Protein AF-A0A7C5YJV8-F1 (afdb_monomer_lite)

pLDDT: mean 76.63, std 20.53, range [30.72, 97.62]

Foldseek 3Di:
DDDDDDDDDDDPPPPPPPPDPQQKDKDAAAQQDFQLNVVVVQVVSAQEAEDEDPVVNVVRNVQHADPLRHRPMQIDSHPVLSCCQQQPPDDPDDDDPVVSCVVCVPDDRNNSAQFADQPNDTFPFAPHRQKDKDFDADVVDTPRGYIYMDGQADNLRHNDDFDFDQPPPADQADWPVNSQVVCCVRPVDHAAEAAACCVVPDPPPDVPVPPDDDPPDDDDGQTNNLLCVVQPCSNRDTDGPSNVLRSVQVSVCVVCVVVQWRWHWYWDDDPRIHIYIYTDHDPD

Secondary structure (DSSP, 8-state):
------------------------EEEE--TT-BHHHHHHHHHHHSSPEEE--HHHHHHHHH-BPPGGGTT-EEEESSHHHHHHHHS--TTSS----HHHHTT-TT------BPPEEETTEEE--B-SBSEEEEEE--TT--TT-EEEEEE-S-TTS-SS----B---S--TT-BHHHHHHHHHHHHS--EEEE-GGGGSS-S--STT-TTPPPPS------BHHHHHHHHGGGGGS-B-HHHHHHHHHHHHHHHTGGGTEEEEEEE--SSSPPEEEEEEE---

Structure (mmCIF, N/CA/C/O backbone):
data_AF-A0A7C5YJV8-F1
#
_entry.id   AF-A0A7C5YJV8-F1
#
loop_
_atom_site.group_PDB
_atom_site.id
_atom_site.type_symbol
_atom_site.label_atom_id
_atom_site.label_alt_id
_atom_site.label_comp_id
_atom_site.label_asym_id
_atom_site.label_entity_id
_atom_site.label_seq_id
_atom_site.pdbx_PDB_ins_code
_atom_site.Cartn_x
_atom_site.Cartn_y
_atom_site.Cartn_z
_atom_site.occupancy
_atom_site.B_iso_or_equiv
_atom_site.auth_seq_id
_atom_site.auth_comp_id
_atom_site.auth_asym_id
_atom_site.auth_atom_id
_atom_site.pdbx_PDB_model_num
ATOM 1 N N . MET A 1 1 ? 1.683 11.363 83.696 1.00 35.53 1 MET A N 1
ATOM 2 C CA . MET A 1 1 ? 1.734 12.471 82.718 1.00 35.53 1 MET A CA 1
ATOM 3 C C . MET A 1 1 ? 1.170 11.968 81.404 1.00 35.53 1 MET A C 1
ATOM 5 O O . MET A 1 1 ? 1.569 10.908 80.948 1.00 35.53 1 MET A O 1
ATOM 9 N N . ARG A 1 2 ? 0.169 12.680 80.880 1.00 40.25 2 ARG A N 1
ATOM 10 C CA . ARG A 1 2 ? -0.460 12.446 79.575 1.00 40.25 2 ARG A CA 1
ATOM 11 C C . ARG A 1 2 ? 0.594 12.549 78.470 1.00 40.25 2 ARG A C 1
ATOM 13 O O . ARG A 1 2 ? 1.373 13.489 78.552 1.00 40.25 2 ARG A O 1
ATOM 20 N N . TRP A 1 3 ? 0.518 11.710 77.429 1.00 32.59 3 TRP A N 1
ATOM 21 C CA . TRP A 1 3 ? 0.573 12.175 76.036 1.00 32.59 3 TRP A CA 1
ATOM 22 C C . TRP A 1 3 ? 0.281 11.074 74.977 1.00 32.59 3 TRP A C 1
ATOM 24 O O . TRP A 1 3 ? 0.995 10.084 74.936 1.00 32.59 3 TRP A O 1
ATOM 34 N N . TRP A 1 4 ? -0.724 11.361 74.115 1.00 37.50 4 TRP A N 1
ATOM 35 C CA . TRP A 1 4 ? -0.844 11.099 72.654 1.00 37.50 4 TRP A CA 1
ATOM 36 C C . TRP A 1 4 ? -1.058 9.621 72.221 1.00 37.50 4 TRP A C 1
ATOM 38 O O . TRP A 1 4 ? -0.522 8.721 72.839 1.00 37.50 4 TRP A O 1
ATOM 48 N N . LEU A 1 5 ? -1.853 9.238 71.209 1.00 39.59 5 LEU A N 1
ATOM 49 C CA . LEU A 1 5 ? -2.338 9.891 69.984 1.00 39.59 5 LEU A CA 1
ATOM 50 C C . LEU A 1 5 ? -3.545 9.112 69.400 1.00 39.59 5 LEU A C 1
ATOM 52 O O . LEU A 1 5 ? -3.734 7.932 69.680 1.00 39.59 5 LEU A O 1
ATOM 56 N N . LEU A 1 6 ? -4.326 9.805 68.566 1.00 46.09 6 LEU A N 1
ATOM 57 C CA . LEU A 1 6 ? -5.452 9.334 67.752 1.00 46.09 6 LEU A CA 1
ATOM 58 C C . LEU A 1 6 ? -5.147 8.106 66.869 1.00 46.09 6 LEU A C 1
ATOM 60 O O . LEU A 1 6 ? -4.021 7.971 66.411 1.00 46.09 6 LEU A O 1
ATOM 64 N N . ILE A 1 7 ? -6.187 7.322 66.536 1.00 39.75 7 ILE A N 1
ATOM 65 C CA . ILE A 1 7 ? -6.636 6.942 65.171 1.00 39.75 7 ILE A CA 1
ATOM 66 C C . ILE A 1 7 ? -7.916 6.091 65.323 1.00 39.75 7 ILE A C 1
ATOM 68 O O . ILE A 1 7 ? -7.881 4.980 65.842 1.00 39.75 7 ILE A O 1
ATOM 72 N N . GLY A 1 8 ? -9.059 6.622 64.882 1.00 34.25 8 GLY A N 1
ATOM 73 C CA . GLY A 1 8 ? -10.342 5.918 64.812 1.00 34.25 8 GLY A CA 1
ATOM 74 C C . GLY A 1 8 ? -10.891 6.048 63.397 1.00 34.25 8 GLY A C 1
ATOM 75 O O . GLY A 1 8 ? -11.323 7.120 62.993 1.00 34.25 8 GLY A O 1
ATOM 76 N N . VAL A 1 9 ? -10.756 4.958 62.652 1.00 39.69 9 VAL A N 1
ATOM 77 C CA . VAL A 1 9 ? -10.917 4.774 61.206 1.00 39.69 9 VAL A CA 1
ATOM 78 C C . VAL A 1 9 ? -12.208 5.378 60.636 1.00 39.69 9 VAL A C 1
ATOM 80 O O . VAL A 1 9 ? -13.319 5.029 61.029 1.00 39.69 9 VAL A O 1
ATOM 83 N N . THR A 1 10 ? -12.030 6.260 59.653 1.00 39.78 10 THR A N 1
ATOM 84 C CA . THR A 1 10 ? -13.057 6.756 58.738 1.00 39.78 10 THR A CA 1
ATOM 85 C C . THR A 1 10 ? -13.625 5.626 57.880 1.00 39.78 10 THR A C 1
ATOM 87 O O . THR A 1 10 ? -12.909 4.742 57.414 1.00 39.78 10 THR A O 1
ATOM 90 N N . ALA A 1 11 ? -14.938 5.689 57.667 1.00 37.12 11 ALA A N 1
ATOM 91 C CA . ALA A 1 11 ? -15.733 4.784 56.853 1.00 37.12 11 ALA A CA 1
ATOM 92 C C . ALA A 1 11 ? -15.057 4.402 55.522 1.00 37.12 11 ALA A C 1
ATOM 94 O O . ALA A 1 11 ? -14.881 5.233 54.631 1.00 37.12 11 ALA A O 1
ATOM 95 N N . MET A 1 12 ? -14.746 3.113 55.355 1.00 35.44 12 MET A N 1
ATOM 96 C CA . MET A 1 12 ? -14.510 2.526 54.039 1.00 35.44 12 MET A CA 1
ATOM 97 C C . MET A 1 12 ? -15.855 2.398 53.321 1.00 35.44 12 MET A C 1
ATOM 99 O O . MET A 1 12 ? -16.541 1.382 53.416 1.00 35.44 12 MET A O 1
ATOM 103 N N . THR A 1 13 ? -16.225 3.420 52.555 1.00 40.31 13 THR A N 1
ATOM 104 C CA . THR A 1 13 ? -17.088 3.223 51.390 1.00 40.31 13 THR A CA 1
ATOM 105 C C . THR A 1 13 ? -16.312 2.361 50.401 1.00 40.31 13 THR A C 1
ATOM 107 O O . THR A 1 13 ? -15.479 2.863 49.641 1.00 40.31 13 THR A O 1
ATOM 110 N N . LEU A 1 14 ? -16.540 1.045 50.458 1.00 36.22 14 LEU A N 1
ATOM 111 C CA . LEU A 1 14 ? -16.073 0.107 49.448 1.00 36.22 14 LEU A CA 1
ATOM 112 C C . LEU A 1 14 ? -16.668 0.555 48.113 1.00 36.22 14 LEU A C 1
ATOM 114 O O . LEU A 1 14 ? -17.853 0.380 47.833 1.00 36.22 14 LEU A O 1
ATOM 118 N N . SER A 1 15 ? -15.824 1.191 47.309 1.00 38.06 15 SER A N 1
ATOM 119 C CA . SER A 1 15 ? -16.102 1.440 45.910 1.00 38.06 15 SER A CA 1
ATOM 120 C C . SER A 1 15 ? -16.404 0.094 45.270 1.00 38.06 15 SER A C 1
ATOM 122 O O . SER A 1 15 ? -15.532 -0.772 45.199 1.00 38.06 15 SER A O 1
ATOM 124 N N . ALA A 1 16 ? -17.632 -0.076 44.789 1.00 36.22 16 ALA A N 1
ATOM 125 C CA . ALA A 1 16 ? -17.930 -1.047 43.758 1.00 36.22 16 ALA A CA 1
ATOM 126 C C . ALA A 1 16 ? -17.143 -0.631 42.503 1.00 36.22 16 ALA A C 1
ATOM 128 O O . ALA A 1 16 ? -17.670 0.002 41.588 1.00 36.22 16 ALA A O 1
ATOM 129 N N . LEU A 1 17 ? -15.847 -0.959 42.476 1.00 35.12 17 LEU A N 1
ATOM 130 C CA . LEU A 1 17 ? -15.129 -1.186 41.236 1.00 35.12 17 LEU A CA 1
ATOM 131 C C . LEU A 1 17 ? -15.867 -2.341 40.577 1.00 35.12 17 LEU A C 1
ATOM 133 O O . LEU A 1 17 ? -15.653 -3.511 40.887 1.00 35.12 17 LEU A O 1
ATOM 137 N N . THR A 1 18 ? -16.804 -1.982 39.710 1.00 39.72 18 THR A N 1
ATOM 138 C CA . THR A 1 18 ? -17.371 -2.900 38.744 1.00 39.72 18 THR A CA 1
ATOM 139 C C . THR A 1 18 ? -16.188 -3.505 38.004 1.00 39.72 18 THR A C 1
ATOM 141 O O . THR A 1 18 ? -15.508 -2.847 37.216 1.00 39.72 18 THR A O 1
ATOM 144 N N . ALA A 1 19 ? -15.882 -4.759 38.334 1.00 39.22 19 ALA A N 1
ATOM 145 C CA . ALA A 1 19 ? -15.031 -5.595 37.522 1.00 39.22 19 ALA A CA 1
ATOM 146 C C . ALA A 1 19 ? -15.711 -5.651 36.155 1.00 39.22 19 ALA A C 1
ATOM 148 O O . ALA A 1 19 ? -16.672 -6.392 35.956 1.00 39.22 19 ALA A O 1
ATOM 149 N N . GLN A 1 20 ? -15.283 -4.784 35.235 1.00 44.94 20 GLN A N 1
ATOM 150 C CA . GLN A 1 20 ? -15.724 -4.881 33.858 1.00 44.94 20 GLN A CA 1
ATOM 151 C C . GLN A 1 20 ? -15.364 -6.296 33.401 1.00 44.94 20 GLN A C 1
ATOM 153 O O . GLN A 1 20 ? -14.216 -6.716 33.608 1.00 44.94 20 GLN A O 1
ATOM 158 N N . PRO A 1 21 ? -16.312 -7.060 32.831 1.00 41.88 21 PRO A N 1
ATOM 159 C CA . PRO A 1 21 ? -15.974 -8.354 32.272 1.00 41.88 21 PRO A CA 1
ATOM 160 C C . PRO A 1 21 ? -14.809 -8.138 31.306 1.00 41.88 21 PRO A C 1
ATOM 162 O O . PRO A 1 21 ? -14.839 -7.212 30.493 1.00 41.88 21 PRO A O 1
ATOM 165 N N . LYS A 1 22 ? -13.750 -8.948 31.428 1.00 51.97 22 LYS A N 1
ATOM 166 C CA . LYS A 1 22 ? -12.661 -8.984 30.445 1.00 51.97 22 LYS A CA 1
ATOM 167 C C . LYS A 1 22 ? -13.270 -9.437 29.118 1.00 51.97 22 LYS A C 1
ATOM 169 O O . LYS A 1 22 ? -13.289 -10.628 28.820 1.00 51.97 22 LYS A O 1
ATOM 174 N N . VAL A 1 23 ? -13.809 -8.503 28.340 1.00 57.41 23 VAL A N 1
ATOM 175 C CA . VAL A 1 23 ? -14.291 -8.781 26.991 1.00 57.41 23 VAL A CA 1
ATOM 176 C C . VAL A 1 23 ? -13.052 -9.061 26.151 1.00 57.41 23 VAL A C 1
ATOM 178 O O . VAL A 1 23 ? -12.300 -8.159 25.793 1.00 57.41 23 VAL A O 1
ATOM 181 N N . SER A 1 24 ? -12.796 -10.341 25.894 1.00 68.25 24 SER A N 1
ATOM 182 C CA . SER A 1 24 ? -11.831 -10.740 24.879 1.00 68.25 24 SER A CA 1
ATOM 183 C C . SER A 1 24 ? -12.490 -10.535 23.522 1.00 68.25 24 SER A C 1
ATOM 185 O O . SER A 1 24 ? -13.339 -11.328 23.120 1.00 68.25 24 SER A O 1
ATOM 187 N N . LEU A 1 25 ? -12.098 -9.483 22.809 1.00 76.12 25 LEU A N 1
ATOM 188 C CA . LEU A 1 25 ? -12.500 -9.280 21.421 1.00 76.12 25 LEU A CA 1
ATOM 189 C C . LEU A 1 25 ? -11.754 -10.300 20.559 1.00 76.12 25 LEU A C 1
ATOM 191 O O . LEU A 1 25 ? -10.544 -10.475 20.725 1.00 76.12 25 LEU A O 1
ATOM 195 N N . SER A 1 26 ? -12.462 -10.986 19.662 1.00 80.44 26 SER A N 1
ATOM 196 C CA . SER A 1 26 ? -11.870 -11.976 18.759 1.00 80.44 26 SER A CA 1
ATOM 197 C C . SER A 1 26 ? -12.554 -11.947 17.395 1.00 80.44 26 SER A C 1
ATOM 199 O O . SER A 1 26 ? -13.741 -12.251 17.297 1.00 80.44 26 SER A O 1
ATOM 201 N N . PHE A 1 27 ? -11.803 -11.634 16.338 1.00 82.06 27 PHE A N 1
ATOM 202 C CA . PHE A 1 27 ? -12.316 -11.570 14.964 1.00 82.06 27 PHE A CA 1
ATOM 203 C C . PHE A 1 27 ? -11.471 -12.437 14.042 1.00 82.06 27 PHE A C 1
ATOM 205 O O . PHE A 1 27 ? -10.248 -12.305 14.022 1.00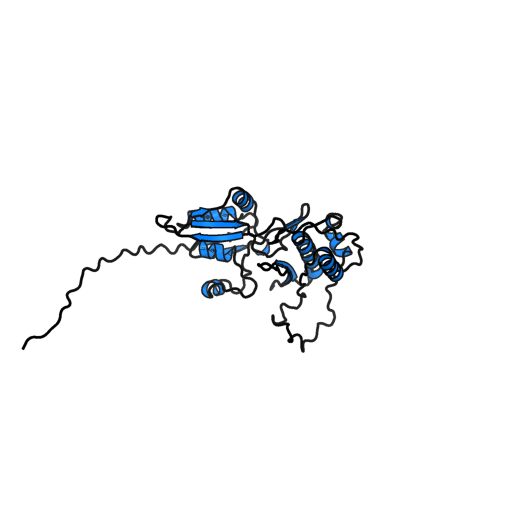 82.06 27 PHE A O 1
ATOM 212 N N . ARG A 1 28 ? -12.109 -13.305 13.255 1.00 84.56 28 ARG A N 1
ATOM 213 C CA . ARG A 1 28 ? -11.433 -14.052 12.191 1.00 84.56 28 ARG A CA 1
ATOM 214 C C . ARG A 1 28 ? -11.588 -13.298 10.878 1.00 84.56 28 ARG A C 1
ATOM 216 O O . ARG A 1 28 ? -12.710 -13.032 10.460 1.00 84.56 28 ARG A O 1
ATOM 223 N N . ILE A 1 29 ? -10.472 -12.990 10.230 1.00 82.69 29 ILE A N 1
ATOM 224 C CA . ILE A 1 29 ? -10.474 -12.346 8.917 1.00 82.69 29 ILE A CA 1
ATOM 225 C C . ILE A 1 29 ? -10.644 -13.418 7.843 1.00 82.69 29 ILE A C 1
ATOM 227 O O . ILE A 1 29 ? -9.924 -14.417 7.821 1.00 82.69 29 ILE A O 1
ATOM 231 N N . THR A 1 30 ? -11.598 -13.205 6.948 1.00 86.19 30 THR A N 1
ATOM 232 C CA . THR A 1 30 ? -11.840 -14.031 5.760 1.00 86.19 30 THR A CA 1
ATOM 233 C C . THR A 1 30 ? -11.741 -13.170 4.505 1.00 86.19 30 THR A C 1
ATOM 235 O O . THR A 1 30 ? -11.687 -11.944 4.593 1.00 86.19 30 THR A O 1
ATOM 238 N N . GLU A 1 31 ? -11.779 -13.799 3.333 1.00 85.81 31 GLU A N 1
ATOM 239 C CA . GLU A 1 31 ? -11.783 -13.109 2.035 1.00 85.81 31 GLU A CA 1
ATOM 240 C C . GLU A 1 31 ? -12.934 -12.108 1.876 1.00 85.81 31 GLU A C 1
ATOM 242 O O . GLU A 1 31 ? -12.794 -11.086 1.207 1.00 85.81 31 GLU A O 1
ATOM 247 N N . LYS A 1 32 ? -14.074 -12.401 2.512 1.00 90.25 32 LYS A N 1
ATOM 248 C CA . LYS A 1 32 ? -15.286 -11.576 2.461 1.00 90.25 32 LYS A CA 1
ATOM 249 C C . LYS A 1 32 ? -15.341 -10.535 3.574 1.00 90.25 32 LYS A C 1
ATOM 251 O O . LYS A 1 32 ? -16.205 -9.669 3.533 1.00 90.25 32 LYS A O 1
ATOM 256 N N . THR A 1 33 ? -14.443 -10.621 4.558 1.00 90.94 33 THR A N 1
ATOM 257 C CA . THR A 1 33 ? -14.472 -9.727 5.712 1.00 90.94 33 THR A CA 1
ATOM 258 C C . THR A 1 33 ? -14.092 -8.316 5.289 1.00 90.94 33 THR A C 1
ATOM 260 O O . THR A 1 33 ? -13.012 -8.093 4.736 1.00 90.94 33 THR A O 1
ATOM 263 N N . THR A 1 34 ? -14.964 -7.358 5.584 1.00 93.44 34 THR A N 1
ATOM 264 C CA . THR A 1 34 ? -14.711 -5.937 5.315 1.00 93.44 34 THR A CA 1
ATOM 265 C C . THR A 1 34 ? -14.187 -5.227 6.557 1.00 93.44 34 THR A C 1
ATOM 267 O O . THR A 1 34 ? -14.411 -5.666 7.689 1.00 93.44 34 THR A O 1
ATOM 270 N N . LEU A 1 35 ? -13.505 -4.092 6.379 1.00 93.12 35 LEU A N 1
ATOM 271 C CA . LEU A 1 35 ? -13.098 -3.277 7.527 1.00 93.12 35 LEU A CA 1
ATOM 272 C C . LEU A 1 35 ? -14.321 -2.795 8.323 1.00 93.12 35 LEU A C 1
ATOM 274 O O . LEU A 1 35 ? -14.315 -2.847 9.553 1.00 93.12 35 LEU A O 1
ATOM 278 N N . SER A 1 36 ? -15.394 -2.397 7.634 1.00 93.19 36 SER A N 1
ATOM 279 C CA . SER A 1 36 ? -16.639 -1.940 8.264 1.00 93.19 36 SER A CA 1
ATOM 280 C C . SER A 1 36 ? -17.273 -2.992 9.175 1.00 93.19 36 SER A C 1
ATOM 282 O O . SER A 1 36 ? -17.856 -2.630 10.196 1.00 93.19 36 SER A O 1
ATOM 284 N N . GLU A 1 37 ? -17.175 -4.281 8.848 1.00 93.62 37 GLU A N 1
ATOM 285 C CA . GLU A 1 37 ? -17.679 -5.360 9.707 1.00 93.62 37 GLU A CA 1
ATOM 286 C C . GLU A 1 37 ? -16.899 -5.449 11.019 1.00 93.62 37 GLU A C 1
ATOM 288 O O . GLU A 1 37 ? -17.507 -5.560 12.087 1.00 93.62 37 GLU A O 1
ATOM 293 N N . ILE A 1 38 ? -15.567 -5.336 10.956 1.00 91.69 38 ILE A N 1
ATOM 294 C CA . ILE A 1 38 ? -14.723 -5.340 12.155 1.00 91.69 38 ILE A CA 1
ATOM 295 C C . ILE A 1 38 ? -15.021 -4.112 13.016 1.00 91.69 38 ILE A C 1
ATOM 297 O O . ILE A 1 38 ? -15.255 -4.251 14.216 1.00 91.69 38 ILE A O 1
ATOM 301 N N . LEU A 1 39 ? -15.088 -2.921 12.415 1.00 92.94 39 LEU A N 1
ATOM 302 C CA . LEU A 1 39 ? -15.404 -1.684 13.138 1.00 92.94 39 LEU A CA 1
ATOM 303 C C . LEU A 1 39 ? -16.795 -1.739 13.785 1.00 92.94 39 LEU A C 1
ATOM 305 O O . LEU A 1 39 ? -16.942 -1.422 14.962 1.00 92.94 39 LEU A O 1
ATOM 309 N N . SER A 1 40 ? -17.799 -2.238 13.062 1.00 91.31 40 SER A N 1
ATOM 310 C CA . SER A 1 40 ? -19.161 -2.406 13.589 1.00 91.31 40 SER A CA 1
ATOM 311 C C . SER A 1 40 ? -19.206 -3.406 14.747 1.00 91.31 40 SER A C 1
ATOM 313 O O . SER A 1 40 ? -19.969 -3.245 15.702 1.00 91.31 40 SER A O 1
ATOM 315 N N . ALA A 1 41 ? -18.391 -4.461 14.695 1.00 90.44 41 ALA A N 1
ATOM 316 C CA . ALA A 1 41 ? -18.284 -5.413 15.789 1.00 90.44 41 ALA A CA 1
ATOM 317 C C . ALA A 1 41 ? -17.572 -4.808 17.013 1.00 90.44 41 ALA A C 1
ATOM 319 O O . ALA A 1 41 ? -18.038 -5.016 18.133 1.00 90.44 41 ALA A O 1
ATOM 320 N N . LEU A 1 42 ? -16.535 -3.988 16.813 1.00 90.50 42 LEU A N 1
ATOM 321 C CA . LEU A 1 42 ? -15.894 -3.221 17.886 1.00 90.50 42 LEU A CA 1
ATOM 322 C C . LEU A 1 42 ? -16.872 -2.262 18.576 1.00 90.50 42 LEU A C 1
ATOM 324 O O . LEU A 1 42 ? -16.903 -2.219 19.804 1.00 90.50 42 LEU A O 1
ATOM 328 N N . THR A 1 43 ? -17.704 -1.538 17.823 1.00 88.81 43 THR A N 1
ATOM 329 C CA . THR A 1 43 ? -18.724 -0.644 18.401 1.00 88.81 43 THR A CA 1
ATOM 330 C C . THR A 1 43 ? -19.758 -1.403 19.235 1.00 88.81 43 THR A C 1
ATOM 332 O O . THR A 1 43 ? -20.185 -0.906 20.268 1.00 88.81 43 THR A O 1
ATOM 335 N N . ARG A 1 44 ? -20.146 -2.621 18.834 1.00 88.50 44 ARG A N 1
ATOM 336 C CA . ARG A 1 44 ? -21.115 -3.440 19.590 1.00 88.50 44 ARG A CA 1
ATOM 337 C C . ARG A 1 44 ? -20.533 -4.078 20.850 1.00 88.50 44 ARG A C 1
ATOM 339 O O . ARG A 1 44 ? -21.267 -4.321 21.800 1.00 88.50 44 ARG A O 1
ATOM 346 N N . GLN A 1 45 ? -19.242 -4.404 20.840 1.00 87.50 45 GLN A N 1
ATOM 347 C CA . GLN A 1 45 ? -18.586 -5.163 21.912 1.00 87.50 45 GLN A CA 1
ATOM 348 C C . GLN A 1 45 ? -17.793 -4.279 22.882 1.00 87.50 45 GLN A C 1
ATOM 350 O O . GLN A 1 45 ? -17.220 -4.782 23.847 1.00 87.50 45 GLN A O 1
ATOM 355 N N . THR A 1 46 ? -17.735 -2.968 22.640 1.00 87.81 46 THR A N 1
ATOM 356 C CA . THR A 1 46 ? -17.014 -2.017 23.488 1.00 87.81 46 THR A CA 1
ATOM 357 C C . THR A 1 46 ? -17.878 -0.804 23.803 1.00 87.81 46 THR A C 1
ATOM 359 O O . THR A 1 46 ? -18.843 -0.507 23.112 1.00 87.81 46 THR A O 1
ATOM 362 N N . THR A 1 47 ? -17.517 -0.072 24.852 1.00 87.12 47 THR A N 1
ATOM 363 C CA . THR A 1 47 ? -18.186 1.181 25.233 1.00 87.12 47 THR A CA 1
ATOM 364 C C . THR A 1 47 ? -17.633 2.402 24.490 1.00 87.12 47 THR A C 1
ATOM 366 O O . THR A 1 47 ? -17.944 3.538 24.856 1.00 87.12 47 THR A O 1
ATOM 369 N N . ALA A 1 48 ? -16.771 2.189 23.490 1.00 88.25 48 ALA A N 1
ATOM 370 C CA . ALA A 1 48 ? -16.172 3.247 22.691 1.00 88.25 48 ALA A CA 1
ATOM 371 C C . ALA A 1 48 ? -17.082 3.617 21.513 1.00 88.25 48 ALA A C 1
ATOM 373 O O . ALA A 1 48 ? -17.617 2.749 20.823 1.00 88.25 48 ALA A O 1
ATOM 374 N N . GLN A 1 49 ? -17.213 4.914 21.243 1.00 91.69 49 GLN A N 1
ATOM 375 C CA . GLN A 1 49 ? -17.891 5.403 20.045 1.00 91.69 49 GLN A CA 1
ATOM 376 C C . GLN A 1 49 ? -16.879 5.516 18.901 1.00 91.69 49 GLN A C 1
ATOM 378 O O . GLN A 1 49 ? -15.916 6.267 19.025 1.00 91.69 49 GLN A O 1
ATOM 383 N N . ILE A 1 50 ? -17.104 4.826 17.781 1.00 93.06 50 ILE A N 1
ATOM 384 C CA . ILE A 1 50 ? -16.262 4.949 16.580 1.00 93.06 50 ILE A CA 1
ATOM 385 C C . ILE A 1 50 ? -16.858 6.008 15.644 1.00 93.06 50 ILE A C 1
ATOM 387 O O . ILE A 1 50 ? -18.062 6.000 15.388 1.00 93.06 50 ILE A O 1
ATOM 391 N N . ARG A 1 51 ? -16.023 6.927 15.148 1.00 94.56 51 ARG A N 1
ATOM 392 C CA . ARG A 1 51 ? -16.392 8.013 14.231 1.00 94.56 51 ARG A CA 1
ATOM 393 C C . ARG A 1 51 ? -15.514 8.005 12.984 1.00 94.56 51 ARG A C 1
ATOM 395 O O . ARG A 1 51 ? -14.294 7.887 13.079 1.00 94.56 51 ARG A O 1
ATOM 402 N N . MET A 1 52 ? -16.164 8.169 11.837 1.00 94.50 52 MET A N 1
ATOM 403 C CA . MET A 1 52 ? -15.584 8.279 10.497 1.00 94.50 52 MET A CA 1
ATOM 404 C C . MET A 1 52 ? -16.480 9.201 9.668 1.00 94.50 52 MET A C 1
ATOM 406 O O . MET A 1 52 ? -17.689 9.237 9.916 1.00 94.50 52 MET A O 1
ATOM 410 N N . ASP A 1 53 ? -15.922 9.911 8.689 1.00 93.44 53 ASP A N 1
ATOM 411 C CA . ASP A 1 53 ? -16.743 10.639 7.715 1.00 93.44 53 ASP A CA 1
ATOM 412 C C . ASP A 1 53 ? -17.442 9.682 6.724 1.00 93.44 53 ASP A C 1
ATOM 414 O O . ASP A 1 53 ? -17.204 8.469 6.705 1.00 93.44 53 ASP A O 1
ATOM 418 N N . GLU A 1 54 ? -18.369 10.206 5.922 1.00 92.38 54 GLU A N 1
ATOM 419 C CA . GLU A 1 54 ? -19.183 9.403 5.001 1.00 92.38 54 GLU A CA 1
ATOM 420 C C . GLU A 1 54 ? -18.358 8.738 3.884 1.00 92.38 54 GLU A C 1
ATOM 422 O O . GLU A 1 54 ? -18.589 7.569 3.541 1.00 92.38 54 GLU A O 1
ATOM 427 N N . ALA A 1 55 ? -17.360 9.444 3.350 1.00 89.50 55 ALA A N 1
ATOM 428 C CA . ALA A 1 55 ? -16.497 8.935 2.289 1.00 89.50 55 ALA A CA 1
ATOM 429 C C . ALA A 1 55 ? -15.638 7.765 2.794 1.00 89.50 55 ALA A C 1
ATOM 431 O O . ALA A 1 55 ? -15.566 6.707 2.160 1.00 89.50 55 ALA A O 1
ATOM 432 N N . MET A 1 56 ? -15.051 7.910 3.981 1.00 90.31 56 MET A N 1
ATOM 433 C CA . MET A 1 56 ? -14.252 6.887 4.647 1.00 90.31 56 MET A CA 1
ATOM 434 C C . MET A 1 56 ? -15.107 5.693 5.065 1.00 90.31 56 MET A C 1
ATOM 436 O O . MET A 1 56 ? -14.675 4.553 4.898 1.00 90.31 56 MET A O 1
ATOM 440 N N . ASN A 1 57 ? -16.330 5.920 5.552 1.00 91.06 57 ASN A N 1
ATOM 441 C CA . ASN A 1 57 ? -17.280 4.839 5.827 1.00 91.06 57 ASN A CA 1
ATOM 442 C C . ASN A 1 57 ? -17.588 4.033 4.557 1.00 91.06 57 ASN A C 1
ATOM 444 O O . ASN A 1 57 ? -17.550 2.800 4.570 1.00 91.06 57 ASN A O 1
ATOM 448 N N . SER A 1 58 ? -17.840 4.716 3.439 1.00 92.00 58 SER A N 1
ATOM 449 C CA . SER A 1 58 ? -18.101 4.080 2.142 1.00 92.00 58 SER A CA 1
ATOM 450 C C . SER A 1 58 ? -16.896 3.291 1.625 1.00 92.00 58 SER A C 1
ATOM 452 O O . SER A 1 58 ? -17.048 2.226 1.018 1.00 92.00 58 SER A O 1
ATOM 454 N N . PHE A 1 59 ? -15.681 3.776 1.883 1.00 91.25 59 PHE A N 1
ATOM 455 C CA . PHE A 1 59 ? -14.457 3.040 1.585 1.00 91.25 59 PHE A CA 1
ATOM 456 C C . PHE A 1 59 ? -14.293 1.811 2.490 1.00 91.25 59 PHE A C 1
ATOM 458 O O . PHE A 1 59 ? -14.115 0.707 1.979 1.00 91.25 59 PHE A O 1
ATOM 465 N N . ALA A 1 60 ? -14.455 1.949 3.809 1.00 92.38 60 ALA A N 1
ATOM 466 C CA . ALA A 1 60 ? -14.326 0.850 4.770 1.00 92.38 60 ALA A CA 1
ATOM 467 C C . ALA A 1 60 ? -15.314 -0.304 4.521 1.00 92.38 60 ALA A C 1
ATOM 469 O O . ALA A 1 60 ? -14.990 -1.460 4.801 1.00 92.38 60 ALA A O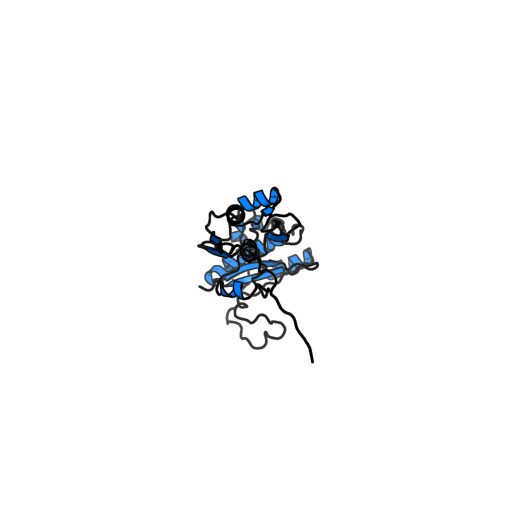 1
ATOM 470 N N . ARG A 1 61 ? -16.499 -0.018 3.965 1.00 93.50 61 ARG A N 1
ATOM 471 C CA . ARG A 1 61 ? -17.484 -1.039 3.552 1.00 93.50 61 ARG A CA 1
ATOM 472 C C . ARG A 1 61 ? -17.037 -1.877 2.357 1.00 93.50 61 ARG A C 1
ATOM 474 O O . ARG A 1 61 ? -17.470 -3.013 2.227 1.00 93.50 61 ARG A O 1
ATOM 481 N N . ARG A 1 62 ? -16.197 -1.328 1.478 1.00 91.69 62 ARG A N 1
ATOM 482 C CA . ARG A 1 62 ? -15.690 -2.012 0.272 1.00 91.69 62 ARG A CA 1
ATOM 483 C C . ARG A 1 62 ? -14.264 -2.527 0.444 1.00 91.69 62 ARG A C 1
ATOM 485 O O . ARG A 1 62 ? -13.803 -3.360 -0.334 1.00 91.69 62 ARG A O 1
ATOM 492 N N . TYR A 1 63 ? -13.553 -2.023 1.448 1.00 92.31 63 TYR A N 1
ATOM 493 C CA . TYR A 1 63 ? -12.206 -2.448 1.775 1.00 92.31 63 TYR A CA 1
ATOM 494 C C . TYR A 1 63 ? -12.219 -3.897 2.277 1.00 92.31 63 TYR A C 1
ATOM 496 O O . TYR A 1 63 ? -12.703 -4.181 3.373 1.00 92.31 63 TYR A O 1
ATOM 504 N N . THR A 1 64 ? -11.655 -4.797 1.472 1.00 89.56 64 THR A N 1
ATOM 505 C CA . THR A 1 64 ? -11.285 -6.161 1.877 1.00 89.56 64 THR A CA 1
ATOM 506 C C . THR A 1 64 ? -9.823 -6.201 2.294 1.00 89.56 64 THR A C 1
ATOM 508 O O . THR A 1 64 ? -9.041 -5.394 1.806 1.00 89.56 64 THR A O 1
ATOM 511 N N . PHE A 1 65 ? -9.443 -7.123 3.175 1.00 86.12 65 PHE A N 1
ATOM 512 C CA . PHE A 1 65 ? -8.063 -7.256 3.657 1.00 86.12 65 PHE A CA 1
ATOM 513 C C . PHE A 1 65 ? -7.133 -7.898 2.610 1.00 86.12 65 PHE A C 1
ATOM 515 O O . PHE A 1 65 ? -7.612 -8.595 1.710 1.00 86.12 65 PHE A O 1
ATOM 522 N N . PRO A 1 66 ? -5.805 -7.692 2.704 1.00 82.50 66 PRO A N 1
ATOM 523 C CA . PRO A 1 66 ? -4.858 -8.367 1.825 1.00 82.50 66 PRO A CA 1
ATOM 524 C C . PRO A 1 66 ? -4.825 -9.889 2.076 1.00 82.50 66 PRO A C 1
ATOM 526 O O . PRO A 1 66 ? -5.014 -10.315 3.219 1.00 82.50 66 PRO A O 1
ATOM 529 N N . PRO A 1 67 ? -4.489 -10.716 1.064 1.00 79.12 67 PRO A N 1
ATOM 530 C CA . PRO A 1 67 ? -4.577 -12.175 1.172 1.00 79.12 67 PRO A CA 1
ATOM 531 C C . PRO A 1 67 ? -3.808 -12.811 2.334 1.00 79.12 67 PRO A C 1
ATOM 533 O O . PRO A 1 67 ? -4.301 -13.733 2.973 1.00 79.12 67 PRO A O 1
ATOM 536 N N . HIS A 1 68 ? -2.637 -12.274 2.681 1.00 75.75 68 HIS A N 1
ATOM 537 C CA . HIS A 1 68 ? -1.825 -12.772 3.799 1.00 75.75 68 HIS A CA 1
ATOM 538 C C . HIS A 1 68 ? -2.473 -12.577 5.183 1.00 75.75 68 HIS A C 1
ATOM 540 O O . HIS A 1 68 ? -1.973 -13.106 6.172 1.00 75.75 68 HIS A O 1
ATOM 546 N N . MET A 1 69 ? -3.560 -11.804 5.282 1.00 76.75 69 MET A N 1
ATOM 547 C CA . MET A 1 69 ? -4.331 -11.651 6.516 1.00 76.75 69 MET A CA 1
ATOM 548 C C . MET A 1 69 ? -5.500 -12.638 6.620 1.00 76.75 69 MET A C 1
ATOM 550 O O . MET A 1 69 ? -6.116 -12.732 7.683 1.00 76.75 69 MET A O 1
ATOM 554 N N . PHE A 1 70 ? -5.834 -13.378 5.562 1.00 78.38 70 PHE A N 1
ATOM 555 C CA . PHE A 1 70 ? -6.928 -14.344 5.608 1.00 78.38 70 PHE A CA 1
ATOM 556 C C . PHE A 1 70 ? -6.595 -15.496 6.561 1.00 78.38 70 PHE A C 1
ATOM 558 O O . PHE A 1 70 ? -5.482 -16.009 6.600 1.00 78.38 70 PHE A O 1
ATOM 565 N N . GLY A 1 71 ? -7.563 -15.871 7.396 1.00 73.62 71 GLY A N 1
ATOM 566 C CA . GLY A 1 71 ? -7.375 -16.832 8.482 1.00 73.62 71 GLY A CA 1
ATOM 567 C C . GLY A 1 71 ? -6.774 -16.239 9.760 1.00 73.62 71 GLY A C 1
ATOM 568 O O . GLY A 1 71 ? -6.827 -16.903 10.799 1.00 73.62 71 GLY A O 1
ATOM 569 N N . ALA A 1 72 ? -6.271 -14.998 9.742 1.00 75.00 72 ALA A N 1
ATOM 570 C CA . ALA A 1 72 ? -5.764 -14.349 10.944 1.00 75.00 72 ALA A CA 1
ATOM 571 C C . ALA A 1 72 ? -6.886 -14.136 11.971 1.00 75.00 72 ALA A C 1
ATOM 573 O O . ALA A 1 72 ? -8.004 -13.734 11.638 1.00 75.00 72 ALA A O 1
ATOM 574 N N . ILE A 1 73 ? -6.562 -14.393 13.240 1.00 76.62 73 ILE A N 1
ATOM 575 C CA . ILE A 1 73 ? -7.442 -14.112 14.376 1.00 76.62 73 ILE A CA 1
ATOM 576 C C . ILE A 1 73 ? -6.909 -12.871 15.085 1.00 76.62 73 ILE A C 1
ATOM 578 O O . ILE A 1 73 ? -5.826 -12.918 15.676 1.00 76.62 73 ILE A O 1
ATOM 582 N N . LEU A 1 74 ? -7.674 -11.786 15.021 1.00 75.88 74 LEU A N 1
ATOM 583 C CA . LEU A 1 74 ? -7.447 -10.547 15.756 1.00 75.88 74 LEU A CA 1
ATOM 584 C C . LEU A 1 74 ? -7.927 -10.730 17.187 1.00 75.88 74 LEU A C 1
ATOM 586 O O . LEU A 1 74 ? -9.085 -11.091 17.379 1.00 75.88 74 LEU A O 1
ATOM 590 N N . LYS A 1 75 ? -7.072 -10.462 18.174 1.00 75.75 75 LYS A N 1
ATOM 591 C CA . LYS A 1 75 ? -7.439 -10.495 19.593 1.00 75.75 75 LYS A CA 1
ATOM 592 C C . LYS A 1 75 ? -7.071 -9.176 20.261 1.00 75.75 75 LYS A C 1
ATOM 594 O O . LYS A 1 75 ? -6.023 -8.616 19.952 1.00 75.75 75 LYS A O 1
ATOM 599 N N . GLY A 1 76 ? -7.912 -8.698 21.173 1.00 76.44 76 GLY A N 1
ATOM 600 C CA . GLY A 1 76 ? -7.637 -7.497 21.963 1.00 76.44 76 GLY A CA 1
ATOM 601 C C . GLY A 1 76 ? -8.592 -7.356 23.143 1.00 76.44 76 GLY A C 1
ATOM 602 O O . GLY A 1 76 ? -9.707 -7.875 23.116 1.00 76.44 76 GLY A O 1
ATOM 603 N N . LYS A 1 77 ? -8.155 -6.663 24.194 1.00 77.81 77 LYS A N 1
ATOM 604 C CA . LYS A 1 77 ? -8.966 -6.405 25.400 1.00 77.81 77 LYS A CA 1
ATOM 605 C C . LYS A 1 77 ? -9.895 -5.202 25.245 1.00 77.81 77 LYS A C 1
ATOM 607 O O . LYS A 1 77 ? -10.825 -5.027 26.022 1.00 77.81 77 LYS A O 1
ATOM 612 N N . ASN A 1 78 ? -9.602 -4.329 24.286 1.00 80.75 78 ASN A N 1
ATOM 613 C CA . ASN A 1 78 ? -10.368 -3.125 23.989 1.00 80.75 78 ASN A CA 1
ATOM 614 C C . ASN A 1 78 ? -10.219 -2.753 22.505 1.00 80.75 78 ASN A C 1
ATOM 616 O O . ASN A 1 78 ? -9.362 -3.290 21.799 1.00 80.75 78 ASN A O 1
ATOM 620 N N . ALA A 1 79 ? -11.048 -1.818 22.035 1.00 85.31 79 ALA A N 1
ATOM 621 C CA . ALA A 1 79 ? -11.017 -1.363 20.647 1.00 85.31 79 ALA A CA 1
ATOM 622 C C . ALA A 1 79 ? -9.661 -0.756 20.253 1.00 85.31 79 ALA A C 1
ATOM 624 O O . ALA A 1 79 ? -9.186 -1.012 19.153 1.00 85.31 79 ALA A O 1
ATOM 625 N N . GLY A 1 80 ? -9.002 -0.021 21.153 1.00 83.31 80 GLY A N 1
ATOM 626 C CA . GLY A 1 80 ? -7.691 0.576 20.890 1.00 83.31 80 GLY A CA 1
ATOM 627 C C . GLY A 1 80 ? -6.601 -0.461 20.604 1.00 83.31 80 GLY A C 1
ATOM 628 O O . GLY A 1 80 ? -5.779 -0.247 19.719 1.00 83.31 80 GLY A O 1
ATOM 629 N N . GLU A 1 81 ? -6.605 -1.608 21.286 1.00 80.12 81 GLU A N 1
ATOM 630 C CA . GLU A 1 81 ? -5.656 -2.699 21.021 1.00 80.12 81 GLU A CA 1
ATOM 631 C C . GLU A 1 81 ? -5.900 -3.344 19.652 1.00 80.12 81 GLU A C 1
ATOM 633 O O . GLU A 1 81 ? -4.952 -3.561 18.898 1.00 80.12 81 GLU A O 1
ATOM 638 N N . VAL A 1 82 ? -7.164 -3.593 19.293 1.00 83.50 82 VAL A N 1
ATOM 639 C CA . VAL A 1 82 ? -7.514 -4.155 17.978 1.00 83.50 82 VAL A CA 1
ATOM 640 C C . VAL A 1 82 ? -7.154 -3.177 16.856 1.00 83.50 82 VAL A C 1
ATOM 642 O O . VAL A 1 82 ? -6.566 -3.583 15.856 1.00 83.50 82 VAL A O 1
ATOM 645 N N . LEU A 1 83 ? -7.440 -1.884 17.029 1.00 87.00 83 LEU A N 1
ATOM 646 C CA . LEU A 1 83 ? -7.099 -0.849 16.048 1.00 87.00 83 LEU A CA 1
ATOM 647 C C . LEU A 1 83 ? -5.590 -0.609 15.966 1.00 87.00 83 LEU A C 1
ATOM 649 O O . LEU A 1 83 ? -5.065 -0.444 14.872 1.00 87.00 83 LEU A O 1
ATOM 653 N N . SER A 1 84 ? -4.865 -0.670 17.084 1.00 80.12 84 SER A N 1
ATOM 654 C CA . SER A 1 84 ? -3.394 -0.650 17.085 1.00 80.12 84 SER A CA 1
ATOM 655 C C . SER A 1 84 ? -2.807 -1.823 16.312 1.00 80.12 84 SER A C 1
ATOM 657 O O . SER A 1 84 ? -1.784 -1.663 15.655 1.00 80.12 84 SER A O 1
ATOM 659 N N . PHE A 1 85 ? -3.433 -3.000 16.395 1.00 78.81 85 PHE A N 1
ATOM 660 C CA . PHE A 1 85 ? -3.008 -4.155 15.615 1.00 78.81 85 PHE A CA 1
ATOM 661 C C . PHE A 1 85 ? -3.312 -3.977 14.126 1.00 78.81 85 PHE A C 1
ATOM 663 O O . PHE A 1 85 ? -2.447 -4.316 13.333 1.00 78.81 85 PHE A O 1
ATOM 670 N N . LEU A 1 86 ? -4.501 -3.471 13.766 1.00 83.44 86 LEU A N 1
ATOM 671 C CA . LEU A 1 86 ? -4.991 -3.307 12.384 1.00 83.44 86 LEU A CA 1
ATOM 672 C C . LEU A 1 86 ? -4.397 -2.119 11.617 1.00 83.44 86 LEU A C 1
ATOM 674 O O 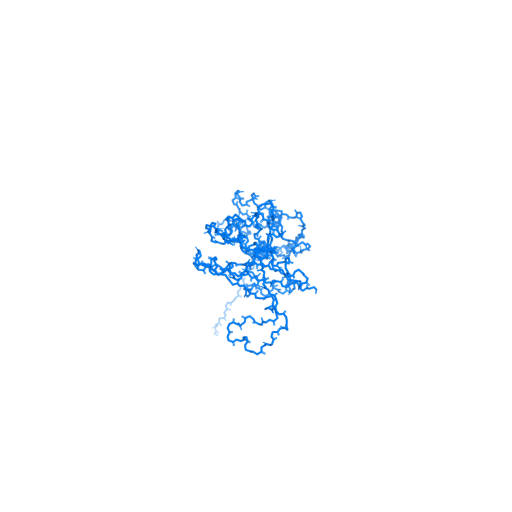. LEU A 1 86 ? -4.297 -2.156 10.391 1.00 83.44 86 LEU A O 1
ATOM 678 N N . PHE A 1 87 ? -4.086 -1.037 12.321 1.00 84.81 87 PHE A N 1
ATOM 679 C CA . PHE A 1 87 ? -3.592 0.231 11.769 1.00 84.81 87 PHE A CA 1
ATOM 680 C C . PHE A 1 87 ? -2.161 0.518 12.242 1.00 84.81 87 PHE A C 1
ATOM 682 O O . PHE A 1 87 ? -1.655 1.637 12.132 1.00 84.81 87 PHE A O 1
ATOM 689 N N . GLY A 1 88 ? -1.514 -0.489 12.834 1.00 71.00 88 GLY A N 1
ATOM 690 C CA . GLY A 1 88 ? -0.226 -0.351 13.491 1.00 71.00 88 GLY A CA 1
ATOM 691 C C . GLY A 1 88 ? 0.873 0.116 12.546 1.00 71.00 88 GLY A C 1
ATOM 692 O O . GLY A 1 88 ? 0.937 -0.267 11.384 1.00 71.00 88 GLY A O 1
ATOM 693 N N . ALA A 1 89 ? 1.804 0.903 13.080 1.00 57.41 89 ALA A N 1
ATOM 694 C CA . ALA A 1 89 ? 3.002 1.340 12.366 1.00 57.41 89 ALA A CA 1
ATOM 695 C C . ALA A 1 89 ? 4.109 0.268 12.344 1.00 57.41 89 ALA A C 1
ATOM 697 O O . ALA A 1 89 ? 5.208 0.518 11.858 1.00 57.41 89 ALA A O 1
ATOM 698 N N . GLY A 1 90 ? 3.860 -0.933 12.872 1.00 52.09 90 GLY A N 1
ATOM 699 C CA . GLY A 1 90 ? 4.896 -1.935 13.083 1.00 52.09 90 GLY A CA 1
ATOM 700 C C . GLY A 1 90 ? 5.129 -2.800 11.858 1.00 52.09 90 GLY A C 1
ATOM 701 O O . GLY A 1 90 ? 4.249 -3.491 11.370 1.00 52.09 90 GLY A O 1
ATOM 702 N N . TRP A 1 91 ? 6.340 -2.726 11.352 1.00 54.53 91 TRP A N 1
ATOM 703 C CA . TRP A 1 91 ? 6.960 -3.738 10.498 1.00 54.53 91 TRP A CA 1
ATOM 704 C C . TRP A 1 91 ? 8.469 -3.591 10.634 1.00 54.53 91 TRP A C 1
ATOM 706 O O . TRP A 1 91 ? 9.184 -4.578 10.601 1.00 54.53 91 TRP A O 1
ATOM 716 N N . GLU A 1 92 ? 8.936 -2.379 10.950 1.00 43.25 92 GLU A N 1
ATOM 717 C CA . GLU A 1 92 ? 10.337 -2.071 11.208 1.00 43.25 92 GLU A CA 1
ATOM 718 C C . GLU A 1 92 ? 10.440 -1.258 12.505 1.00 43.25 92 GLU A C 1
ATOM 720 O O . GLU A 1 92 ? 9.938 -0.141 12.590 1.00 43.25 92 GLU A O 1
ATOM 725 N N . GLY A 1 93 ? 11.006 -1.856 13.558 1.00 40.97 93 GLY A N 1
ATOM 726 C CA . GLY A 1 93 ? 11.524 -1.148 14.740 1.00 40.97 93 GLY A CA 1
ATOM 727 C C . GLY A 1 93 ? 10.555 -0.399 15.674 1.00 40.97 93 GLY A C 1
ATOM 728 O O . GLY A 1 93 ? 10.990 0.023 16.740 1.00 40.97 93 GLY A O 1
ATOM 729 N N . SER A 1 94 ? 9.269 -0.226 15.355 1.00 41.69 94 SER A N 1
ATOM 730 C CA . SER A 1 94 ? 8.380 0.622 16.170 1.00 41.69 94 SER A CA 1
ATOM 731 C C . SER A 1 94 ? 7.908 -0.027 17.481 1.00 41.69 94 SER A C 1
ATOM 733 O O . SER A 1 94 ? 7.602 -1.223 17.530 1.00 41.69 94 SER A O 1
ATOM 735 N N . SER A 1 95 ? 7.736 0.799 18.515 1.00 39.53 95 SER A N 1
ATOM 736 C CA . SER A 1 95 ? 7.334 0.428 19.874 1.00 39.53 95 SER A CA 1
ATOM 737 C C . SER A 1 95 ? 5.849 0.047 19.998 1.00 39.53 95 SER A C 1
ATOM 739 O O . SER A 1 95 ? 5.038 0.808 20.527 1.00 39.53 95 SER A O 1
ATOM 741 N N . LEU A 1 96 ? 5.464 -1.155 19.568 1.00 46.75 96 LEU A N 1
ATOM 742 C CA . LEU A 1 96 ? 4.324 -1.803 20.225 1.00 46.75 96 LEU A CA 1
ATOM 743 C C . LEU A 1 96 ? 4.766 -2.232 21.626 1.00 46.75 96 LEU A C 1
ATOM 745 O O . LEU A 1 96 ? 5.877 -2.739 21.793 1.00 46.75 96 LEU A O 1
ATOM 749 N N . LYS A 1 97 ? 3.901 -2.044 22.632 1.00 47.78 97 LYS A N 1
ATOM 750 C CA . LYS A 1 97 ? 4.163 -2.545 23.990 1.00 47.78 97 LYS A CA 1
ATOM 751 C C . LYS A 1 97 ? 4.508 -4.035 23.912 1.00 47.78 97 LYS A C 1
ATOM 753 O O . LYS A 1 97 ? 3.813 -4.792 23.229 1.00 47.78 97 LYS A O 1
ATOM 758 N N . GLY A 1 98 ? 5.577 -4.445 24.598 1.00 52.56 98 GLY A N 1
ATOM 759 C CA . GLY A 1 98 ? 6.130 -5.803 24.511 1.00 52.56 98 GLY A CA 1
ATOM 760 C C . GLY A 1 98 ? 5.096 -6.907 24.754 1.00 52.56 98 GLY A C 1
ATOM 761 O O . GLY A 1 98 ? 5.140 -7.937 24.094 1.00 52.56 98 GLY A O 1
ATOM 762 N N . GLU A 1 99 ? 4.106 -6.640 25.606 1.00 58.81 99 GLU A N 1
ATOM 763 C CA . GLU A 1 99 ? 2.972 -7.521 25.923 1.00 58.81 99 GLU A CA 1
ATOM 764 C C . GLU A 1 99 ? 2.060 -7.835 24.728 1.00 58.81 99 GLU A C 1
ATOM 766 O O . GLU A 1 99 ? 1.439 -8.894 24.691 1.00 58.81 99 GLU A O 1
ATOM 771 N N . ILE A 1 100 ? 1.939 -6.917 23.764 1.00 52.56 100 ILE A N 1
ATOM 772 C CA . ILE A 1 100 ? 1.170 -7.122 22.528 1.00 52.56 100 ILE A CA 1
ATOM 773 C C . ILE A 1 100 ? 2.055 -7.848 21.516 1.00 52.56 100 ILE A C 1
ATOM 775 O O . ILE A 1 100 ? 1.615 -8.794 20.873 1.00 52.56 100 ILE A O 1
ATOM 779 N N . ARG A 1 101 ? 3.331 -7.460 21.413 1.00 54.56 101 ARG A N 1
ATOM 780 C CA . ARG A 1 101 ? 4.295 -8.093 20.501 1.00 54.56 101 ARG A CA 1
ATOM 781 C C . ARG A 1 101 ? 4.503 -9.579 20.817 1.00 54.56 101 ARG A C 1
ATOM 783 O O . ARG A 1 101 ? 4.548 -10.388 19.896 1.00 54.56 101 ARG A O 1
ATOM 790 N N . SER A 1 102 ? 4.566 -9.947 22.098 1.00 56.59 102 SER A N 1
ATOM 791 C CA . SER A 1 102 ? 4.739 -11.335 22.551 1.00 56.59 102 SER A CA 1
ATOM 792 C C . SER A 1 102 ? 3.539 -12.243 22.260 1.00 56.59 102 SER A C 1
ATOM 794 O O . SER A 1 102 ? 3.697 -13.459 22.233 1.00 56.59 102 SER A O 1
ATOM 796 N N . GLN A 1 103 ? 2.355 -11.680 21.993 1.00 53.62 103 GLN A N 1
ATOM 797 C CA . GLN A 1 103 ? 1.167 -12.439 21.578 1.00 53.62 103 GLN A CA 1
ATOM 798 C C . GLN A 1 103 ? 1.169 -12.774 20.080 1.00 53.62 103 GLN A C 1
ATOM 800 O O . GLN A 1 103 ? 0.386 -13.613 19.629 1.00 53.62 103 GLN A O 1
ATOM 805 N N . PHE A 1 104 ? 2.050 -12.138 19.304 1.00 52.44 104 PHE A N 1
ATOM 806 C CA . PHE A 1 104 ? 2.135 -12.282 17.854 1.00 52.44 104 PHE A CA 1
ATOM 807 C C . PHE A 1 104 ? 3.588 -12.498 17.382 1.00 52.44 104 PHE A C 1
ATOM 809 O O . PHE A 1 104 ? 4.017 -11.830 16.441 1.00 52.44 104 PHE A O 1
ATOM 816 N N . PRO A 1 105 ? 4.359 -13.424 17.995 1.00 43.78 105 PRO A N 1
ATOM 817 C CA . PRO A 1 105 ? 5.806 -13.531 17.777 1.00 43.78 105 PRO A CA 1
ATOM 818 C C . PRO A 1 105 ? 6.176 -13.896 16.332 1.00 43.78 105 PRO A C 1
ATOM 820 O O . PRO A 1 105 ? 7.253 -13.539 15.874 1.00 43.78 105 PRO A O 1
ATOM 823 N N . ASN A 1 106 ? 5.246 -14.524 15.602 1.00 41.44 106 ASN A N 1
ATOM 824 C CA . ASN A 1 106 ? 5.435 -15.012 14.234 1.00 41.44 106 ASN A CA 1
ATOM 825 C C . ASN A 1 106 ? 4.388 -14.453 13.254 1.00 41.44 106 ASN A C 1
ATOM 827 O O . ASN A 1 106 ? 4.070 -15.101 12.258 1.00 41.44 106 ASN A O 1
ATOM 831 N N . ARG A 1 107 ? 3.760 -13.304 13.549 1.00 45.00 107 ARG A N 1
ATOM 832 C CA . ARG A 1 107 ? 2.727 -12.733 12.666 1.00 45.00 107 ARG A CA 1
ATOM 833 C C . ARG A 1 107 ? 3.123 -11.357 12.160 1.00 45.00 107 ARG A C 1
ATOM 835 O O . ARG A 1 107 ? 3.463 -10.467 12.934 1.00 45.00 107 ARG A O 1
ATOM 842 N N . MET A 1 108 ? 3.003 -11.184 10.845 1.00 54.41 108 MET A N 1
ATOM 843 C CA . MET A 1 108 ? 2.998 -9.875 10.204 1.00 54.41 108 MET A CA 1
ATOM 844 C C . MET A 1 108 ? 1.897 -9.030 10.851 1.00 54.41 108 MET A C 1
ATOM 846 O O . MET A 1 108 ? 0.741 -9.454 10.907 1.00 54.41 108 MET A O 1
ATOM 850 N N . LEU A 1 109 ? 2.249 -7.853 11.367 1.00 57.22 109 LEU A N 1
ATOM 851 C CA . LEU A 1 109 ? 1.247 -6.910 11.850 1.00 57.22 109 LEU A CA 1
ATOM 852 C C . LEU A 1 109 ? 0.337 -6.524 10.687 1.00 57.22 109 LEU A C 1
ATOM 854 O O . LEU A 1 109 ? 0.800 -6.232 9.582 1.00 57.22 109 LEU A O 1
ATOM 858 N N . ALA A 1 110 ? -0.965 -6.541 10.944 1.00 62.75 110 ALA A N 1
ATOM 859 C CA . ALA A 1 110 ? -1.945 -6.095 9.981 1.00 62.75 110 ALA A CA 1
ATOM 860 C C . ALA A 1 110 ? -1.820 -4.580 9.850 1.00 62.75 110 ALA A C 1
ATOM 862 O O . ALA A 1 110 ? -2.264 -3.860 10.722 1.00 62.75 110 ALA A O 1
ATOM 863 N N . ARG A 1 111 ? -1.215 -4.059 8.786 1.00 73.31 111 ARG A N 1
ATOM 864 C CA . ARG A 1 111 ? -1.172 -2.600 8.582 1.00 73.31 111 ARG A CA 1
ATOM 865 C C . ARG A 1 111 ? -2.409 -2.045 7.883 1.00 73.31 111 ARG A C 1
ATOM 867 O O . ARG A 1 111 ? -2.414 -0.864 7.571 1.00 73.31 111 ARG A O 1
ATOM 874 N N . THR A 1 112 ? -3.403 -2.895 7.588 1.00 84.38 112 THR A N 1
ATOM 875 C CA . THR A 1 112 ? -4.475 -2.618 6.609 1.00 84.38 112 THR A CA 1
ATOM 876 C C . THR A 1 112 ? -3.937 -1.762 5.465 1.00 84.38 112 THR A C 1
ATOM 878 O O . THR A 1 112 ? -4.287 -0.589 5.338 1.00 84.38 112 THR A O 1
ATOM 881 N N . PRO A 1 113 ? -2.999 -2.313 4.675 1.00 87.94 113 PRO A N 1
ATOM 882 C CA . PRO A 1 113 ? -2.346 -1.542 3.634 1.00 87.94 113 PRO A CA 1
ATOM 883 C C . PRO A 1 113 ? -3.351 -0.956 2.645 1.00 87.94 113 PRO A C 1
ATOM 885 O O . PRO A 1 113 ? -4.476 -1.444 2.535 1.00 87.94 113 PRO A O 1
ATOM 888 N N . MET A 1 114 ? -2.959 0.067 1.896 1.00 91.81 114 MET A N 1
ATOM 889 C CA . MET A 1 114 ? -3.793 0.543 0.795 1.00 91.81 114 MET A CA 1
ATOM 890 C C . MET A 1 114 ? -3.713 -0.431 -0.384 1.00 91.81 114 MET A C 1
ATOM 892 O O . MET A 1 114 ? -2.605 -0.720 -0.837 1.00 91.81 114 MET A O 1
ATOM 896 N N . PRO A 1 115 ? -4.834 -0.952 -0.910 1.00 92.31 115 PRO A N 1
ATOM 897 C CA . PRO A 1 115 ? -4.814 -1.584 -2.216 1.00 92.31 115 PRO A CA 1
ATOM 898 C C . PRO A 1 115 ? -4.701 -0.503 -3.291 1.00 92.31 115 PRO A C 1
ATOM 900 O O . PRO A 1 115 ? -5.531 0.403 -3.342 1.00 92.31 115 PRO A O 1
ATOM 903 N N . VAL A 1 116 ? -3.709 -0.628 -4.165 1.00 94.94 116 VAL A N 1
ATOM 904 C CA . VAL A 1 116 ? -3.522 0.283 -5.300 1.00 94.94 116 VAL A CA 1
ATOM 905 C C . VAL A 1 116 ? -4.208 -0.311 -6.521 1.00 94.94 116 VAL A C 1
ATOM 907 O O . VAL A 1 116 ? -4.039 -1.496 -6.816 1.00 94.94 116 VAL A O 1
ATOM 910 N N . PHE A 1 117 ? -5.015 0.488 -7.213 1.00 94.12 117 PHE A N 1
ATOM 911 C CA . PHE A 1 117 ? -5.768 0.041 -8.382 1.00 94.12 117 PHE A CA 1
ATOM 912 C C . PHE A 1 117 ? -5.123 0.569 -9.659 1.00 94.12 117 PHE A C 1
ATOM 914 O O . PHE A 1 117 ? -5.054 1.775 -9.849 1.00 94.12 117 PHE A O 1
ATOM 921 N N . ILE A 1 118 ? -4.688 -0.331 -10.544 1.00 94.56 118 ILE A N 1
ATOM 922 C CA . ILE A 1 118 ? -4.086 0.028 -11.836 1.00 94.56 118 ILE A CA 1
ATOM 923 C C . ILE A 1 118 ? -4.908 -0.625 -12.942 1.00 94.56 118 ILE A C 1
ATOM 925 O O . ILE A 1 118 ? -4.863 -1.843 -13.150 1.00 94.56 118 ILE A O 1
ATOM 929 N N . GLY A 1 119 ? -5.723 0.182 -13.623 1.00 91.38 119 GLY A N 1
ATOM 930 C CA . GLY A 1 119 ? -6.794 -0.337 -14.472 1.00 91.38 119 GLY A CA 1
ATOM 931 C C . GLY A 1 119 ? -7.773 -1.178 -13.645 1.00 91.38 119 GLY A C 1
ATOM 932 O O . GLY A 1 119 ? -8.306 -0.715 -12.642 1.00 91.38 119 GLY A O 1
ATOM 933 N N . SER A 1 120 ? -7.998 -2.431 -14.042 1.00 91.31 120 SER A N 1
ATOM 934 C CA . SER A 1 120 ? -8.841 -3.381 -13.298 1.00 91.31 120 SER A CA 1
ATOM 935 C C . SER A 1 120 ? -8.084 -4.199 -12.242 1.00 91.31 120 SER A C 1
ATOM 937 O O . SER A 1 120 ? -8.695 -5.002 -11.534 1.00 91.31 120 SER A O 1
ATOM 939 N N . LYS A 1 121 ? -6.760 -4.032 -12.121 1.00 93.19 121 LYS A N 1
ATOM 940 C CA . LYS A 1 121 ? -5.930 -4.815 -11.195 1.00 93.19 121 LYS A CA 1
ATOM 941 C C . LYS A 1 121 ? -5.930 -4.175 -9.809 1.00 93.19 121 LYS A C 1
ATOM 943 O O . LYS A 1 121 ? -5.579 -3.008 -9.674 1.00 93.19 121 LYS A O 1
ATOM 948 N N . LYS A 1 122 ? -6.261 -4.961 -8.782 1.00 93.06 122 LYS A N 1
ATOM 949 C CA . LYS A 1 122 ? -6.131 -4.591 -7.365 1.00 93.06 122 LYS A CA 1
ATOM 950 C C . LYS A 1 122 ? -4.818 -5.148 -6.813 1.00 93.06 122 LYS A C 1
ATOM 952 O O . LYS A 1 122 ? -4.696 -6.361 -6.657 1.00 93.06 122 LYS A O 1
ATOM 957 N N . LEU A 1 123 ? -3.860 -4.280 -6.508 1.00 93.44 123 LEU A N 1
ATOM 958 C CA . LEU A 1 123 ? -2.514 -4.652 -6.075 1.00 93.44 123 LEU A CA 1
ATOM 959 C C . LEU A 1 123 ? -2.339 -4.442 -4.570 1.00 93.44 123 LEU A C 1
ATOM 961 O O . LEU A 1 123 ? -2.610 -3.366 -4.040 1.00 93.44 123 LEU A O 1
ATOM 965 N N . TRP A 1 124 ? -1.834 -5.466 -3.883 1.00 90.19 124 TRP A N 1
ATOM 966 C CA . TRP A 1 124 ? -1.533 -5.438 -2.445 1.00 90.19 124 TRP A CA 1
ATOM 967 C C . TRP A 1 124 ? -0.042 -5.222 -2.172 1.00 90.19 124 TRP A C 1
ATOM 969 O O . TRP A 1 124 ? 0.554 -5.861 -1.300 1.00 90.19 124 TRP A O 1
ATOM 979 N N . THR A 1 125 ? 0.557 -4.331 -2.957 1.00 91.00 125 THR A N 1
ATOM 980 C CA . THR A 1 125 ? 1.994 -4.058 -2.968 1.00 91.00 125 THR A CA 1
ATOM 981 C C . THR A 1 125 ? 2.382 -2.797 -2.202 1.00 91.00 125 THR A C 1
ATOM 983 O O . THR A 1 125 ? 3.541 -2.659 -1.832 1.00 91.00 125 THR A O 1
ATOM 986 N N . CYS A 1 126 ? 1.445 -1.902 -1.887 1.00 91.44 126 CYS A N 1
ATOM 987 C CA . CYS A 1 126 ? 1.686 -0.840 -0.913 1.00 91.44 126 CYS A CA 1
ATOM 988 C C . CYS A 1 126 ? 1.637 -1.419 0.508 1.00 91.44 126 CYS A C 1
ATOM 990 O O . CYS A 1 126 ? 0.797 -2.261 0.823 1.00 91.44 126 CYS A O 1
ATOM 992 N N . ASN A 1 127 ? 2.532 -0.972 1.385 1.00 87.62 127 ASN A N 1
ATOM 993 C CA . ASN A 1 127 ? 2.586 -1.388 2.788 1.00 87.62 127 ASN A CA 1
ATOM 994 C C . ASN A 1 127 ? 2.483 -0.211 3.778 1.00 87.62 127 ASN A C 1
ATOM 996 O O . ASN A 1 127 ? 2.732 -0.355 4.982 1.00 87.62 127 ASN A O 1
ATOM 1000 N N . ASN A 1 128 ? 2.091 0.962 3.282 1.00 87.69 128 ASN A N 1
ATOM 1001 C CA . ASN A 1 128 ? 1.692 2.080 4.127 1.00 87.69 128 ASN A CA 1
ATOM 1002 C C . ASN A 1 128 ? 0.376 1.755 4.828 1.00 87.69 128 ASN A C 1
ATOM 1004 O O . ASN A 1 128 ? -0.511 1.155 4.224 1.00 87.69 128 ASN A O 1
ATOM 1008 N N . ARG A 1 129 ? 0.231 2.180 6.089 1.00 85.50 129 ARG A N 1
ATOM 1009 C CA . ARG A 1 129 ? -1.060 2.084 6.781 1.00 85.50 129 ARG A CA 1
ATOM 1010 C C . ARG A 1 129 ? -2.090 2.915 6.020 1.00 85.50 129 ARG A C 1
ATOM 1012 O O . ARG A 1 129 ? -1.854 4.107 5.813 1.00 85.50 129 ARG A O 1
ATOM 1019 N N . ALA A 1 130 ? -3.195 2.305 5.590 1.00 89.62 130 ALA A N 1
ATOM 1020 C CA . ALA A 1 130 ? -4.233 3.061 4.895 1.00 89.62 130 ALA A CA 1
ATOM 1021 C C . ALA A 1 130 ? -4.964 3.992 5.863 1.00 89.62 130 ALA A C 1
ATOM 1023 O O . ALA A 1 130 ? -5.305 5.118 5.509 1.00 89.62 130 ALA A O 1
ATOM 1024 N N . PHE A 1 131 ? -5.150 3.534 7.101 1.00 89.88 131 PHE A N 1
ATOM 1025 C CA . PHE A 1 131 ? -5.906 4.239 8.123 1.00 89.88 131 PHE A CA 1
ATOM 1026 C C . PHE A 1 131 ? -5.032 4.650 9.303 1.00 89.88 131 PHE A C 1
ATOM 1028 O O . PHE A 1 131 ? -4.081 3.964 9.684 1.00 89.88 131 PHE A O 1
ATOM 1035 N N . GLU A 1 132 ? -5.415 5.759 9.914 1.00 89.62 132 GLU A N 1
ATOM 1036 C CA . GLU A 1 132 ? -4.976 6.192 11.231 1.00 89.62 132 GLU A CA 1
ATOM 1037 C C . GLU A 1 132 ? -6.171 6.327 12.160 1.00 89.62 132 GLU A C 1
ATOM 1039 O O . GLU A 1 132 ? -7.328 6.358 11.735 1.00 89.62 132 GLU A O 1
ATOM 1044 N N . TRP A 1 133 ? -5.884 6.375 13.456 1.00 91.62 133 TRP A N 1
ATOM 1045 C CA . TRP A 1 133 ? -6.909 6.544 14.464 1.00 91.62 133 TRP A CA 1
ATOM 1046 C C . TRP A 1 133 ? -6.378 7.316 15.668 1.00 91.62 133 TRP A C 1
ATOM 1048 O O . TRP A 1 133 ? -5.190 7.266 15.990 1.00 91.62 133 TRP A O 1
ATOM 1058 N N . LYS A 1 134 ? -7.287 8.001 16.361 1.00 92.81 134 LYS A N 1
ATOM 1059 C CA . LYS A 1 134 ? -7.038 8.656 17.648 1.00 92.81 134 LYS A CA 1
ATOM 1060 C C . LYS A 1 134 ? -8.140 8.307 18.626 1.00 92.81 134 LYS A C 1
ATOM 1062 O O . LYS A 1 134 ? -9.282 8.084 18.224 1.00 92.81 134 LYS A O 1
ATOM 1067 N N . TRP A 1 135 ? -7.798 8.314 19.906 1.00 92.94 135 TRP A N 1
ATOM 1068 C CA . TRP A 1 135 ? -8.752 8.180 20.995 1.00 92.94 135 TRP A CA 1
ATOM 1069 C C . TRP A 1 135 ? -8.791 9.454 21.827 1.00 92.94 135 TRP A C 1
ATOM 1071 O O . TRP A 1 135 ? -7.751 10.006 22.180 1.00 92.94 135 TRP A O 1
ATOM 1081 N N . GLU A 1 136 ? -9.998 9.897 22.155 1.00 93.62 136 GLU A N 1
ATOM 1082 C CA . GLU A 1 136 ? -10.267 11.092 22.947 1.00 93.62 136 GLU A CA 1
ATOM 1083 C C . GLU A 1 136 ? -11.351 10.778 23.988 1.00 93.62 136 GLU A C 1
ATOM 1085 O O . GLU A 1 136 ? -12.317 10.068 23.706 1.00 93.62 136 GLU A O 1
ATOM 1090 N N . LYS A 1 137 ? -11.235 11.328 25.200 1.00 91.69 137 LYS A N 1
ATOM 1091 C CA . LYS A 1 137 ? -12.271 11.217 26.241 1.00 91.69 137 LYS A CA 1
ATOM 1092 C C . LYS A 1 137 ? -12.670 12.605 26.742 1.00 91.69 137 LYS A C 1
ATOM 1094 O O . LYS A 1 137 ? -12.152 13.052 27.765 1.00 91.69 137 LYS A O 1
ATOM 1099 N N . PRO A 1 138 ? -13.564 13.309 26.025 1.00 89.69 138 PRO A N 1
ATOM 1100 C CA . PRO A 1 138 ? -14.057 14.599 26.487 1.00 89.69 138 PRO A CA 1
ATOM 1101 C C . PRO A 1 138 ? -14.854 14.439 27.788 1.00 89.69 138 PRO A C 1
ATOM 1103 O O . PRO A 1 138 ? -15.450 13.389 28.051 1.00 89.69 138 PRO A O 1
ATOM 1106 N N . LYS A 1 139 ? -14.881 15.492 28.612 1.00 90.00 139 LYS A N 1
ATOM 1107 C CA . LYS A 1 139 ? -15.688 15.531 29.840 1.00 90.00 139 LYS A CA 1
ATOM 1108 C C . LYS A 1 139 ? -17.168 15.324 29.484 1.00 90.00 139 LYS A C 1
ATOM 1110 O O . LYS A 1 139 ? -17.684 16.007 28.610 1.00 90.00 139 LYS A O 1
ATOM 1115 N N . GLY A 1 140 ? -17.830 14.369 30.142 1.00 86.81 140 GLY A N 1
ATOM 1116 C CA . GLY A 1 140 ? -19.214 13.979 29.826 1.00 86.81 140 GLY A CA 1
ATOM 1117 C C . GLY A 1 140 ? -19.370 13.075 28.592 1.00 86.81 140 GLY A C 1
ATOM 1118 O O . GLY A 1 140 ? -20.491 12.779 28.197 1.00 86.81 140 GLY A O 1
ATOM 1119 N N . GLY A 1 141 ? -18.267 12.635 27.978 1.00 84.25 141 GLY A N 1
ATOM 1120 C CA . GLY A 1 141 ? -18.281 11.709 26.848 1.00 84.25 141 GLY A CA 1
ATOM 1121 C C . GLY A 1 141 ? -18.581 10.250 27.231 1.00 84.25 141 GLY A C 1
ATOM 1122 O O . GLY A 1 141 ? -18.676 9.914 28.415 1.00 84.25 141 GLY A O 1
ATOM 1123 N N . PRO A 1 142 ? -18.693 9.356 26.231 1.00 84.88 142 PRO A N 1
ATOM 1124 C CA . PRO A 1 142 ? -18.950 7.933 26.453 1.00 84.88 142 PRO A CA 1
ATOM 1125 C C . PRO A 1 142 ? -17.865 7.279 27.320 1.00 84.88 142 PRO A C 1
ATOM 1127 O O . PRO A 1 142 ? -16.692 7.659 27.274 1.00 84.88 142 PRO A O 1
ATOM 1130 N N . VAL A 1 143 ? -18.247 6.251 28.088 1.00 85.50 143 VAL A N 1
ATOM 1131 C CA . VAL A 1 143 ? -17.367 5.566 29.058 1.00 85.50 143 VAL A CA 1
ATOM 1132 C C . VAL A 1 143 ? -16.065 5.080 28.410 1.00 85.50 143 VAL A C 1
ATOM 1134 O O . VAL A 1 143 ? -14.988 5.279 28.984 1.00 85.50 143 VAL A O 1
ATOM 1137 N N . GLY A 1 144 ? -16.159 4.499 27.208 1.00 83.25 144 GLY A N 1
ATOM 1138 C CA . GLY A 1 144 ? -15.023 4.002 26.429 1.00 83.25 144 GLY A CA 1
ATOM 1139 C C . GLY A 1 144 ? -14.322 5.054 25.567 1.00 83.25 144 GLY A C 1
ATOM 1140 O O . GLY A 1 144 ? -13.377 4.713 24.860 1.00 83.25 144 GLY A O 1
ATOM 1141 N N . GLY A 1 145 ? -14.743 6.320 25.629 1.00 90.94 145 GLY A N 1
ATOM 1142 C CA . GLY A 1 145 ? -14.217 7.419 24.819 1.00 90.94 145 GLY A CA 1
ATOM 1143 C C . GLY A 1 145 ? -14.682 7.397 23.360 1.00 90.94 145 GLY A C 1
ATOM 1144 O O . GLY A 1 145 ? -15.526 6.597 22.952 1.00 90.94 145 GLY A O 1
ATOM 1145 N N . ILE A 1 146 ? -14.146 8.330 22.584 1.00 93.75 146 ILE A N 1
ATOM 1146 C CA . ILE A 1 146 ? -14.422 8.531 21.165 1.00 93.75 146 ILE A CA 1
ATOM 1147 C C . ILE A 1 146 ? -13.171 8.131 20.391 1.00 93.75 146 ILE A C 1
ATOM 1149 O O . ILE A 1 146 ? -12.086 8.655 20.631 1.00 93.75 146 ILE A O 1
ATOM 1153 N N . ILE A 1 147 ? -13.331 7.207 19.455 1.00 94.44 147 ILE A N 1
ATOM 1154 C CA . ILE A 1 147 ? -12.301 6.779 18.519 1.00 94.44 147 ILE A CA 1
ATOM 1155 C C . ILE A 1 147 ? -12.622 7.407 17.171 1.00 94.44 147 ILE A C 1
ATOM 1157 O O . ILE A 1 147 ? -13.647 7.087 16.576 1.00 94.44 147 ILE A O 1
ATOM 1161 N N . THR A 1 148 ? -11.748 8.274 16.676 1.00 95.50 148 THR A N 1
ATOM 1162 C CA . THR A 1 148 ? -11.864 8.817 15.316 1.00 95.50 148 THR A CA 1
ATOM 1163 C C . THR A 1 148 ? -10.895 8.072 14.413 1.00 95.50 148 THR A C 1
ATOM 1165 O O . THR A 1 148 ? -9.731 7.936 14.781 1.00 95.50 148 THR A O 1
ATOM 1168 N N . ILE A 1 149 ? -11.365 7.585 13.265 1.00 94.38 149 ILE A N 1
ATOM 1169 C CA . ILE A 1 149 ? -10.561 6.878 12.257 1.00 94.38 149 ILE A CA 1
ATOM 1170 C C . ILE A 1 149 ? -10.573 7.705 10.971 1.00 94.38 149 ILE A C 1
ATOM 1172 O O . ILE A 1 149 ? -11.638 8.172 10.565 1.00 94.38 149 ILE A O 1
ATOM 1176 N N . TRP A 1 150 ? -9.417 7.865 10.325 1.00 92.94 150 TRP A N 1
ATOM 1177 C CA . TRP A 1 150 ? -9.309 8.555 9.039 1.00 92.94 150 TRP A CA 1
ATOM 1178 C C . TRP A 1 150 ? -8.368 7.855 8.064 1.00 92.94 150 TRP A C 1
ATOM 1180 O O . TRP A 1 150 ? -7.513 7.065 8.462 1.00 92.94 150 TRP A O 1
ATOM 1190 N N . LEU A 1 151 ? -8.542 8.138 6.771 1.00 91.44 151 LEU A N 1
ATOM 1191 C CA . LEU A 1 151 ? -7.621 7.693 5.729 1.00 91.44 151 LEU A CA 1
ATOM 1192 C C . LEU A 1 151 ? -6.355 8.561 5.767 1.00 91.44 151 LEU A C 1
ATOM 1194 O O . LEU A 1 151 ? -6.438 9.787 5.747 1.00 91.44 151 LEU A O 1
ATOM 1198 N N . ARG A 1 152 ? -5.188 7.924 5.838 1.00 89.25 152 ARG A N 1
ATOM 1199 C CA . ARG A 1 152 ? -3.873 8.584 5.892 1.00 89.25 152 ARG A CA 1
ATOM 1200 C C . ARG A 1 152 ? -3.259 8.789 4.510 1.00 89.25 152 ARG A C 1
ATOM 1202 O O . ARG A 1 152 ? -2.484 9.714 4.309 1.00 89.25 152 ARG A O 1
ATOM 1209 N N . VAL A 1 153 ? -3.551 7.877 3.593 1.00 90.94 153 VAL A N 1
ATOM 1210 C CA . VAL A 1 153 ? -2.901 7.780 2.284 1.00 90.94 153 VAL A CA 1
ATOM 1211 C C . VAL A 1 153 ? -3.838 8.205 1.164 1.00 90.94 153 VAL A C 1
ATOM 1213 O O . VAL A 1 153 ? -5.061 8.161 1.293 1.00 90.94 153 VAL A O 1
ATOM 1216 N N . GLN A 1 154 ? -3.238 8.589 0.050 1.00 92.06 154 GLN A N 1
ATOM 1217 C CA . GLN A 1 154 ? -3.887 8.845 -1.222 1.00 92.06 154 GLN A CA 1
ATOM 1218 C C . GLN A 1 154 ? -4.380 7.530 -1.865 1.00 92.06 154 GLN A C 1
ATOM 1220 O O . GLN A 1 154 ? -3.999 6.438 -1.425 1.00 92.06 154 GLN A O 1
ATOM 1225 N N . PRO A 1 155 ? -5.234 7.596 -2.908 1.00 91.75 155 PRO A N 1
ATOM 1226 C CA . PRO A 1 155 ? -5.752 6.411 -3.602 1.00 91.75 155 PRO A CA 1
ATOM 1227 C C . PRO A 1 155 ? -4.681 5.450 -4.139 1.00 91.75 155 PRO A C 1
ATOM 1229 O O . PRO A 1 155 ? -4.919 4.246 -4.214 1.00 91.75 155 PRO A O 1
ATOM 1232 N N . ASP A 1 156 ? -3.504 5.972 -4.475 1.00 93.19 156 ASP A N 1
ATOM 1233 C CA . ASP A 1 156 ? -2.335 5.227 -4.947 1.00 93.19 156 ASP A CA 1
ATOM 1234 C C . ASP A 1 156 ? -1.450 4.683 -3.812 1.00 93.19 156 ASP A C 1
ATOM 1236 O O . ASP A 1 156 ? -0.395 4.110 -4.070 1.00 93.19 156 ASP A O 1
ATOM 1240 N N . GLY A 1 157 ? -1.858 4.859 -2.553 1.00 92.50 157 GLY A N 1
ATOM 1241 C CA . GLY A 1 157 ? -1.123 4.422 -1.370 1.00 92.50 157 GLY A CA 1
ATOM 1242 C C . GLY A 1 157 ? 0.010 5.350 -0.928 1.00 92.50 157 GLY A C 1
ATOM 1243 O O . GLY A 1 157 ? 0.656 5.041 0.080 1.00 92.50 157 GLY A O 1
ATOM 1244 N N . ASP A 1 158 ? 0.269 6.461 -1.627 1.00 92.50 158 ASP A N 1
ATOM 1245 C CA . ASP A 1 158 ? 1.266 7.454 -1.209 1.00 92.50 158 ASP A CA 1
ATOM 1246 C C . ASP A 1 158 ? 0.722 8.282 -0.031 1.00 92.50 158 ASP A C 1
ATOM 1248 O O . ASP A 1 158 ? -0.484 8.452 0.138 1.00 92.50 158 ASP A O 1
ATOM 1252 N N . ILE A 1 159 ? 1.600 8.784 0.830 1.00 90.44 159 ILE A N 1
ATOM 1253 C CA . ILE A 1 159 ? 1.229 9.731 1.890 1.00 90.44 159 ILE A CA 1
ATOM 1254 C C . ILE A 1 159 ? 1.241 11.177 1.383 1.00 90.44 159 ILE A C 1
ATOM 1256 O O . ILE A 1 159 ? 0.554 12.031 1.943 1.00 90.44 159 ILE A O 1
ATOM 1260 N N . VAL A 1 160 ? 1.992 11.456 0.314 1.00 88.56 160 VAL A N 1
ATOM 1261 C CA . VAL A 1 160 ? 2.058 12.770 -0.325 1.00 88.56 160 VAL A CA 1
ATOM 1262 C C . VAL A 1 160 ? 1.401 12.677 -1.691 1.00 88.56 160 VAL A C 1
ATOM 1264 O O . VAL A 1 160 ? 1.693 11.780 -2.474 1.00 88.56 160 VAL A O 1
ATOM 1267 N N . LYS A 1 161 ? 0.526 13.634 -2.008 1.00 86.88 161 LYS A N 1
ATOM 1268 C CA . LYS A 1 161 ? -0.027 13.735 -3.357 1.00 86.88 161 LYS A CA 1
ATOM 1269 C C . LYS A 1 161 ? 1.092 14.096 -4.337 1.00 86.88 161 LYS A C 1
ATOM 1271 O O . LYS A 1 161 ? 1.765 15.112 -4.166 1.00 86.88 161 LYS A O 1
ATOM 1276 N N . ARG A 1 162 ? 1.268 13.271 -5.364 1.00 86.69 162 ARG A N 1
ATOM 1277 C CA . ARG A 1 162 ? 2.240 13.467 -6.443 1.00 86.69 162 ARG A CA 1
ATOM 1278 C C . ARG A 1 162 ? 1.505 13.511 -7.774 1.00 86.69 162 ARG A C 1
ATOM 1280 O O . ARG A 1 162 ? 0.535 12.781 -7.968 1.00 86.69 162 ARG A O 1
ATOM 1287 N N . GLU A 1 163 ? 1.986 14.350 -8.680 1.00 93.56 163 GLU A N 1
ATOM 1288 C CA . GLU A 1 163 ? 1.485 14.362 -10.051 1.00 93.56 163 GLU A CA 1
ATOM 1289 C C . GLU A 1 163 ? 1.940 13.100 -10.806 1.00 93.56 163 GLU A C 1
ATOM 1291 O O . GLU A 1 163 ? 3.000 12.543 -10.487 1.00 93.56 163 GLU A O 1
ATOM 1296 N N . PRO A 1 164 ? 1.160 12.627 -11.794 1.00 96.81 164 PRO A N 1
ATOM 1297 C CA . PRO A 1 164 ? 1.558 11.504 -12.629 1.00 96.81 164 PRO A CA 1
ATOM 1298 C C . PRO A 1 164 ? 2.874 11.752 -13.377 1.00 96.81 164 PRO A C 1
ATOM 1300 O O . PRO A 1 164 ? 3.109 12.824 -13.932 1.00 96.81 164 PRO A O 1
ATOM 1303 N N . ILE A 1 165 ? 3.714 10.723 -13.431 1.00 96.50 165 ILE A N 1
ATOM 1304 C CA . ILE A 1 165 ? 5.015 10.698 -14.094 1.00 96.50 165 ILE A CA 1
ATOM 1305 C C . ILE A 1 165 ? 4.882 9.876 -15.375 1.00 96.50 165 ILE A C 1
ATOM 1307 O O . ILE A 1 165 ? 4.480 8.709 -15.339 1.00 96.50 165 ILE A O 1
ATOM 1311 N N . ASP A 1 166 ? 5.254 10.470 -16.507 1.00 95.88 166 ASP A N 1
ATOM 1312 C CA . ASP A 1 166 ? 5.350 9.772 -17.788 1.00 95.88 166 ASP A CA 1
ATOM 1313 C C . ASP A 1 166 ? 6.786 9.284 -18.018 1.00 95.88 166 ASP A C 1
ATOM 1315 O O . ASP A 1 166 ? 7.713 10.074 -18.208 1.00 95.88 166 ASP A O 1
ATOM 1319 N N . LEU A 1 167 ? 6.976 7.964 -17.993 1.00 94.25 167 LEU A N 1
ATOM 1320 C CA . LEU A 1 167 ? 8.281 7.339 -18.214 1.00 94.25 167 LEU A CA 1
ATOM 1321 C C . LEU A 1 167 ? 8.551 7.003 -19.684 1.00 94.25 167 LEU A C 1
ATOM 1323 O O . LEU A 1 167 ? 9.568 6.375 -19.982 1.00 94.25 167 LEU A O 1
ATOM 1327 N N . ARG A 1 168 ? 7.686 7.391 -20.626 1.00 93.31 168 ARG A N 1
ATOM 1328 C CA . ARG A 1 168 ? 7.895 7.083 -22.047 1.00 93.31 168 ARG A CA 1
ATOM 1329 C C . ARG A 1 168 ? 9.028 7.908 -22.660 1.00 93.31 168 ARG A C 1
ATOM 1331 O O . ARG A 1 168 ? 9.179 9.081 -22.335 1.00 93.31 168 ARG A O 1
ATOM 1338 N N . PRO A 1 169 ? 9.826 7.341 -23.581 1.00 91.75 169 PRO A N 1
ATOM 1339 C CA . PRO A 1 169 ? 9.691 5.990 -24.130 1.00 91.75 169 PRO A CA 1
ATOM 1340 C C . PRO A 1 169 ? 10.155 4.914 -23.138 1.00 91.75 169 PRO A C 1
ATOM 1342 O O . PRO A 1 169 ? 11.133 5.117 -22.424 1.00 91.75 169 PRO A O 1
ATOM 1345 N N . LEU A 1 170 ? 9.456 3.773 -23.115 1.00 91.00 170 LEU A N 1
ATOM 1346 C CA . LEU A 1 170 ? 9.784 2.598 -22.299 1.00 91.00 170 LEU A CA 1
ATOM 1347 C C . LEU A 1 170 ? 10.277 1.462 -23.198 1.00 91.00 170 LEU A C 1
ATOM 1349 O O . LEU A 1 170 ? 9.493 0.609 -23.629 1.00 91.00 170 LEU A O 1
ATOM 1353 N N . GLN A 1 171 ? 11.577 1.466 -23.492 1.00 92.62 171 GLN A N 1
ATOM 1354 C CA . GLN A 1 171 ? 12.213 0.394 -24.253 1.00 92.62 171 GLN A CA 1
ATOM 1355 C C . GLN A 1 171 ? 12.285 -0.886 -23.411 1.00 92.62 171 GLN A C 1
ATOM 1357 O O . GLN A 1 171 ? 12.414 -0.843 -22.187 1.00 92.62 171 GLN A O 1
ATOM 1362 N N . ASN A 1 172 ? 12.170 -2.041 -24.060 1.00 93.06 172 ASN A N 1
ATOM 1363 C CA . ASN A 1 172 ? 12.001 -3.340 -23.401 1.00 93.06 172 ASN A CA 1
ATOM 1364 C C . ASN A 1 172 ? 13.219 -3.769 -22.559 1.00 93.06 172 ASN A C 1
ATOM 1366 O O . ASN A 1 172 ? 13.078 -4.564 -21.622 1.00 93.06 172 ASN A O 1
ATOM 1370 N N . GLU A 1 173 ? 14.386 -3.249 -22.911 1.00 90.94 173 GLU A N 1
ATOM 1371 C CA . GLU A 1 173 ? 15.711 -3.448 -22.333 1.00 90.94 173 GLU A CA 1
ATOM 1372 C C . GLU A 1 173 ? 16.007 -2.536 -21.140 1.00 90.94 173 GLU A C 1
ATOM 1374 O O . GLU A 1 173 ? 16.985 -2.770 -20.432 1.00 90.94 173 GLU A O 1
ATOM 1379 N N . PHE A 1 174 ? 15.169 -1.532 -20.871 1.00 91.19 174 PHE A N 1
ATOM 1380 C CA . PHE A 1 174 ? 15.351 -0.679 -19.701 1.00 91.19 174 PHE A CA 1
ATOM 1381 C C . PHE A 1 174 ? 15.139 -1.478 -18.415 1.00 91.19 174 PHE A C 1
ATOM 1383 O O . PHE A 1 174 ? 14.168 -2.233 -18.281 1.00 91.19 174 PHE A O 1
ATOM 1390 N N . SER A 1 175 ? 16.080 -1.330 -17.481 1.00 88.62 175 SER A N 1
ATOM 1391 C CA . SER A 1 175 ? 16.068 -1.986 -16.175 1.00 88.62 175 SER A CA 1
ATOM 1392 C C . SER A 1 175 ? 15.319 -1.154 -15.134 1.00 88.62 175 SER A C 1
ATOM 1394 O O . SER A 1 175 ? 15.099 0.043 -15.309 1.00 88.62 175 SER A O 1
ATOM 1396 N N . LEU A 1 176 ? 14.964 -1.771 -14.008 1.00 88.69 176 LEU A N 1
ATOM 1397 C CA . LEU A 1 176 ? 14.376 -1.076 -12.866 1.00 88.69 176 LEU A CA 1
ATOM 1398 C C . LEU A 1 176 ? 15.290 0.032 -12.322 1.00 88.69 176 LEU A C 1
ATOM 1400 O O . LEU A 1 176 ? 14.781 1.087 -11.962 1.00 88.69 176 LEU A O 1
ATOM 1404 N N . ASP A 1 177 ? 16.612 -0.170 -12.310 1.00 85.38 177 ASP A N 1
ATOM 1405 C CA . ASP A 1 177 ? 17.561 0.880 -11.915 1.00 85.38 177 ASP A CA 1
ATOM 1406 C C . ASP A 1 177 ? 17.474 2.088 -12.850 1.00 85.38 177 ASP A C 1
ATOM 1408 O O . ASP A 1 177 ? 17.374 3.219 -12.383 1.00 85.38 177 ASP A O 1
ATOM 1412 N N . TYR A 1 178 ? 17.401 1.851 -14.163 1.00 88.75 178 TYR A N 1
ATOM 1413 C CA . TYR A 1 178 ? 17.209 2.926 -15.133 1.00 88.75 178 TYR A CA 1
ATOM 1414 C C . TYR A 1 178 ? 15.881 3.666 -14.909 1.00 88.75 178 TYR A C 1
ATOM 1416 O O . TYR A 1 178 ? 15.841 4.894 -14.927 1.00 88.75 178 TYR A O 1
ATOM 1424 N N . LEU A 1 179 ? 14.784 2.940 -14.661 1.00 92.56 179 LEU A N 1
ATOM 1425 C CA . LEU A 1 179 ? 13.482 3.557 -14.378 1.00 92.56 179 LEU A CA 1
ATOM 1426 C C . LEU A 1 179 ? 13.489 4.351 -13.064 1.00 92.56 179 LEU A C 1
ATOM 1428 O O . LEU A 1 179 ? 12.887 5.423 -13.005 1.00 92.56 179 LEU A O 1
ATOM 1432 N N . ARG A 1 180 ? 14.179 3.859 -12.028 1.00 91.38 180 ARG A N 1
ATOM 1433 C CA . ARG A 1 180 ? 14.378 4.571 -10.757 1.00 91.38 180 ARG A CA 1
ATOM 1434 C C . ARG A 1 180 ? 15.112 5.885 -10.984 1.00 91.38 180 ARG A C 1
ATOM 1436 O O . ARG A 1 180 ? 14.649 6.925 -10.517 1.00 91.38 180 ARG A O 1
ATOM 1443 N N . ASP A 1 181 ? 16.230 5.837 -11.696 1.00 88.81 181 ASP A N 1
ATOM 1444 C CA . ASP A 1 181 ? 17.057 7.015 -11.950 1.00 88.81 181 ASP A CA 1
ATOM 1445 C C . ASP A 1 181 ? 16.285 8.031 -12.804 1.00 88.81 181 ASP A C 1
ATOM 1447 O O . ASP A 1 181 ? 16.255 9.217 -12.489 1.00 88.81 181 ASP A O 1
ATOM 1451 N N . ARG A 1 182 ? 15.502 7.559 -13.777 1.00 93.44 182 ARG A N 1
ATOM 1452 C CA . ARG A 1 182 ? 14.607 8.412 -14.563 1.00 93.44 182 ARG A CA 1
ATOM 1453 C C . ARG A 1 182 ? 13.491 9.063 -13.738 1.00 93.44 182 ARG A C 1
ATOM 1455 O O . ARG A 1 182 ? 13.176 10.229 -13.960 1.00 93.44 182 ARG A O 1
ATOM 1462 N N . ILE A 1 183 ? 12.885 8.346 -12.786 1.00 94.56 183 ILE A N 1
ATOM 1463 C CA . ILE A 1 183 ? 11.915 8.936 -11.844 1.00 94.56 183 ILE A CA 1
ATOM 1464 C C . ILE A 1 183 ? 12.584 10.037 -11.022 1.00 94.56 183 ILE A C 1
ATOM 1466 O O . ILE A 1 183 ? 11.994 11.108 -10.853 1.00 94.56 183 ILE A O 1
ATOM 1470 N N . LYS A 1 184 ? 13.812 9.806 -10.546 1.00 93.12 184 LYS A N 1
ATOM 1471 C CA . LYS A 1 184 ? 14.587 10.819 -9.824 1.00 93.12 184 LYS A CA 1
ATOM 1472 C C . LYS A 1 184 ? 14.837 12.048 -10.691 1.00 93.12 184 LYS A C 1
ATOM 1474 O O . LYS A 1 184 ? 14.601 13.152 -10.213 1.00 93.12 184 LYS A O 1
ATOM 1479 N N . ASP A 1 185 ? 15.242 11.873 -11.941 1.00 92.81 185 ASP A N 1
ATOM 1480 C CA . ASP A 1 185 ? 15.516 12.994 -12.844 1.00 92.81 185 ASP A CA 1
ATOM 1481 C C . ASP A 1 185 ? 14.255 13.817 -13.148 1.00 92.81 185 ASP A C 1
ATOM 1483 O O . ASP A 1 185 ? 14.308 15.044 -13.189 1.00 92.81 185 ASP A O 1
ATOM 1487 N N . LEU A 1 186 ? 13.102 13.160 -13.310 1.00 94.12 186 LEU A N 1
ATOM 1488 C CA . LEU A 1 186 ? 11.835 13.826 -13.637 1.00 94.12 186 LEU A CA 1
ATOM 1489 C C . LEU A 1 186 ? 11.147 14.484 -12.434 1.00 94.12 186 LEU A C 1
ATOM 1491 O O . LEU A 1 186 ? 10.429 15.465 -12.605 1.00 94.12 186 LEU A O 1
ATOM 1495 N N . SER A 1 187 ? 11.309 13.930 -11.230 1.00 91.31 187 SER A N 1
ATOM 1496 C CA . SER A 1 18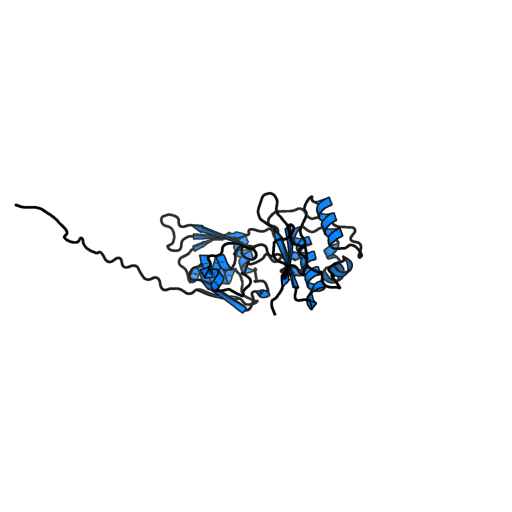7 ? 10.526 14.334 -10.048 1.00 91.31 187 SER A CA 1
ATOM 1497 C C . SER A 1 187 ? 11.359 14.850 -8.873 1.00 91.31 187 SER A C 1
ATOM 1499 O O . SER A 1 187 ? 10.800 15.347 -7.895 1.00 91.31 187 SER A O 1
ATOM 1501 N N . GLY A 1 188 ? 12.682 14.686 -8.918 1.00 90.19 188 GLY A N 1
ATOM 1502 C CA . GLY A 1 188 ? 13.581 14.898 -7.782 1.00 90.19 188 GLY A CA 1
ATOM 1503 C C . GLY A 1 188 ? 13.467 13.831 -6.685 1.00 90.19 188 GLY A C 1
ATOM 1504 O O . GLY A 1 188 ? 14.173 13.914 -5.681 1.00 90.19 188 GLY A O 1
ATOM 1505 N N . VAL A 1 189 ? 12.593 12.830 -6.842 1.00 89.06 189 VAL A N 1
ATOM 1506 C CA . VAL A 1 189 ? 12.348 11.802 -5.825 1.00 89.06 189 VAL A CA 1
ATOM 1507 C C . VAL A 1 189 ? 13.197 10.573 -6.090 1.00 89.06 189 VAL A C 1
ATOM 1509 O O . VAL A 1 189 ? 13.084 9.925 -7.126 1.00 89.06 189 VAL A O 1
ATOM 1512 N N . TYR A 1 190 ? 14.001 10.203 -5.101 1.00 87.88 190 TYR A N 1
ATOM 1513 C CA . TYR A 1 190 ? 14.689 8.922 -5.081 1.00 87.88 190 TYR A CA 1
ATOM 1514 C C . TYR A 1 190 ? 13.916 7.910 -4.230 1.00 87.88 190 TYR A C 1
ATOM 1516 O O . TYR A 1 190 ? 13.332 8.268 -3.205 1.00 87.88 190 TYR A O 1
ATOM 1524 N N . PHE A 1 191 ? 13.950 6.640 -4.631 1.00 88.62 191 PHE A N 1
ATOM 1525 C CA . PHE A 1 191 ? 13.442 5.538 -3.823 1.00 88.62 191 PHE A CA 1
ATOM 1526 C C . PHE A 1 191 ? 14.485 4.431 -3.698 1.00 88.62 191 PHE A C 1
ATOM 1528 O O . PHE A 1 191 ? 15.215 4.124 -4.640 1.00 88.62 191 PHE A O 1
ATOM 1535 N N . ASN A 1 192 ? 14.542 3.825 -2.518 1.00 86.38 192 ASN A N 1
ATOM 1536 C CA . ASN A 1 192 ? 15.426 2.707 -2.231 1.00 86.38 192 ASN A CA 1
ATOM 1537 C C . ASN A 1 192 ? 14.838 1.411 -2.789 1.00 86.38 192 ASN A C 1
ATOM 1539 O O . ASN A 1 192 ? 13.622 1.214 -2.768 1.00 86.38 192 ASN A O 1
ATOM 1543 N N . ILE A 1 193 ? 15.707 0.511 -3.237 1.00 83.50 193 ILE A N 1
ATOM 1544 C CA . ILE A 1 193 ? 15.353 -0.872 -3.554 1.00 83.50 193 ILE A CA 1
ATOM 1545 C C . ILE A 1 193 ? 16.200 -1.736 -2.630 1.00 83.50 193 ILE A C 1
ATOM 1547 O O . ILE A 1 193 ? 17.396 -1.902 -2.858 1.00 83.50 193 ILE A O 1
ATOM 1551 N N . ASP A 1 194 ? 15.587 -2.242 -1.567 1.00 75.69 194 ASP A N 1
ATOM 1552 C CA . ASP A 1 194 ? 16.252 -3.160 -0.656 1.00 75.69 194 ASP A CA 1
ATOM 1553 C C . ASP A 1 194 ? 16.389 -4.504 -1.366 1.00 75.69 194 ASP A C 1
ATOM 1555 O O . ASP A 1 194 ? 15.377 -5.098 -1.754 1.00 75.69 194 ASP A O 1
ATOM 1559 N N . PRO A 1 195 ? 17.611 -5.002 -1.580 1.00 63.19 195 PRO A N 1
ATOM 1560 C CA . PRO A 1 195 ? 17.800 -6.234 -2.308 1.00 63.19 195 PRO A CA 1
ATOM 1561 C C . PRO A 1 195 ? 17.217 -7.427 -1.549 1.00 63.19 195 PRO A C 1
ATOM 1563 O O . PRO A 1 195 ? 17.142 -7.479 -0.322 1.00 63.19 195 PRO A O 1
ATOM 1566 N N . GLU A 1 196 ? 16.832 -8.422 -2.337 1.00 56.97 196 GLU A N 1
ATOM 1567 C CA . GLU A 1 196 ? 16.090 -9.613 -1.923 1.00 56.97 196 GLU A CA 1
ATOM 1568 C C . GLU A 1 196 ? 16.725 -10.381 -0.750 1.00 56.97 196 GLU A C 1
ATOM 1570 O O . GLU A 1 196 ? 16.030 -10.972 0.070 1.00 56.97 196 GLU A O 1
ATOM 1575 N N . TRP A 1 197 ? 18.054 -10.339 -0.643 1.00 53.28 197 TRP A N 1
ATOM 1576 C CA . TRP A 1 197 ? 18.861 -11.075 0.331 1.00 53.28 197 TRP A CA 1
ATOM 1577 C C . TRP A 1 197 ? 19.048 -10.343 1.672 1.00 53.28 197 TRP A C 1
ATOM 1579 O O . TRP A 1 197 ? 19.538 -10.947 2.625 1.00 53.28 197 TRP A O 1
ATOM 1589 N N . HIS A 1 198 ? 18.594 -9.090 1.812 1.00 42.53 198 HIS A N 1
ATOM 1590 C CA . HIS A 1 198 ? 18.744 -8.311 3.052 1.00 42.53 198 HIS A CA 1
ATOM 1591 C C . HIS A 1 198 ? 17.865 -8.769 4.221 1.00 42.53 198 HIS A C 1
ATOM 1593 O O . HIS A 1 198 ? 17.984 -8.228 5.314 1.00 42.53 198 HIS A O 1
ATOM 1599 N N . GLN A 1 199 ? 17.033 -9.800 4.062 1.00 39.59 199 GLN A N 1
ATOM 1600 C CA . GLN A 1 199 ? 16.389 -10.426 5.225 1.00 39.59 199 GLN A CA 1
ATOM 1601 C C . GLN A 1 199 ? 17.350 -11.308 6.037 1.00 39.59 199 GLN A C 1
ATOM 1603 O O . GLN A 1 199 ? 17.104 -11.537 7.218 1.00 39.59 199 GLN A O 1
ATOM 1608 N N . ASN A 1 200 ? 18.473 -11.721 5.436 1.00 38.25 200 ASN A N 1
ATOM 1609 C CA . ASN A 1 200 ? 19.563 -12.422 6.120 1.00 38.25 200 ASN A CA 1
ATOM 1610 C C . ASN A 1 200 ? 20.777 -11.517 6.398 1.00 38.25 200 ASN A C 1
ATOM 1612 O O . ASN A 1 200 ? 21.786 -11.994 6.915 1.00 38.25 200 ASN A O 1
ATOM 1616 N N . VAL A 1 201 ? 20.693 -10.218 6.083 1.00 37.19 201 VAL A N 1
ATOM 1617 C CA . VAL A 1 201 ? 21.761 -9.250 6.357 1.00 37.19 201 VAL A CA 1
ATOM 1618 C C . VAL A 1 201 ? 21.250 -8.227 7.364 1.00 37.19 201 VAL A C 1
ATOM 1620 O O . VAL A 1 201 ? 20.236 -7.570 7.151 1.00 37.19 201 VAL A O 1
ATOM 1623 N N . HIS A 1 202 ? 21.930 -8.129 8.506 1.00 30.72 202 HIS A N 1
ATOM 1624 C CA . HIS A 1 202 ? 21.570 -7.211 9.583 1.00 30.72 202 HIS A CA 1
ATOM 1625 C C . HIS A 1 202 ? 21.377 -5.771 9.064 1.00 30.72 202 HIS A C 1
ATOM 1627 O O . HIS A 1 202 ? 22.154 -5.292 8.248 1.00 30.72 202 HIS A O 1
ATOM 1633 N N . TYR A 1 203 ? 20.352 -5.090 9.595 1.00 35.69 203 TYR A N 1
ATOM 1634 C CA . TYR A 1 203 ? 19.785 -3.760 9.269 1.00 35.69 203 TYR A CA 1
ATOM 1635 C C . TYR A 1 203 ? 20.729 -2.547 9.381 1.00 35.69 203 TYR A C 1
ATOM 1637 O O . TYR A 1 203 ? 20.305 -1.412 9.605 1.00 35.69 203 TYR A O 1
ATOM 1645 N N . LYS A 1 204 ? 22.024 -2.769 9.281 1.00 34.56 204 LYS A N 1
ATOM 1646 C CA . LYS A 1 204 ? 23.052 -1.817 9.636 1.00 34.56 204 LYS A CA 1
ATOM 1647 C C . LYS A 1 204 ? 24.023 -1.771 8.483 1.00 34.56 204 LYS A C 1
ATOM 1649 O O . LYS A 1 204 ? 25.051 -2.420 8.513 1.00 34.56 204 LYS A O 1
ATOM 1654 N N . LEU A 1 205 ? 23.632 -1.103 7.404 1.00 39.44 205 LEU A N 1
ATOM 1655 C CA . LEU A 1 205 ? 24.476 -1.041 6.224 1.00 39.44 205 LEU A CA 1
ATOM 1656 C C . LEU A 1 205 ? 24.349 0.321 5.509 1.00 39.44 205 LEU A C 1
ATOM 1658 O O . LEU A 1 205 ? 23.533 0.459 4.606 1.00 39.44 205 LEU A O 1
ATOM 1662 N N . LEU A 1 206 ? 25.042 1.415 5.860 1.00 38.31 206 LEU A N 1
ATOM 1663 C CA . LEU A 1 206 ? 26.129 1.683 6.828 1.00 38.31 206 LEU A CA 1
ATOM 1664 C C . LEU A 1 206 ? 27.391 0.795 6.645 1.00 38.31 206 LEU A C 1
ATOM 1666 O O . LEU A 1 206 ? 27.348 -0.131 5.846 1.00 38.31 206 LEU A O 1
ATOM 1670 N N . PRO A 1 207 ? 28.566 1.097 7.238 1.00 37.56 207 PRO A N 1
ATOM 1671 C CA . PRO A 1 207 ? 29.884 0.519 6.870 1.00 37.56 207 PRO A CA 1
ATOM 1672 C C . PRO A 1 207 ? 30.074 -1.017 6.953 1.00 37.56 207 PRO A C 1
ATOM 1674 O O . PRO A 1 207 ? 31.197 -1.512 6.879 1.00 37.56 207 PRO A O 1
ATOM 1677 N N . GLU A 1 208 ? 29.005 -1.782 7.116 1.00 37.41 208 GLU A N 1
ATOM 1678 C CA . GLU A 1 208 ? 28.940 -3.125 7.687 1.00 37.41 208 GLU A CA 1
ATOM 1679 C C . GLU A 1 208 ? 28.585 -4.184 6.617 1.00 37.41 208 GLU A C 1
ATOM 1681 O O . GLU A 1 208 ? 28.474 -5.362 6.933 1.00 37.41 208 GLU A O 1
ATOM 1686 N N . TYR A 1 209 ? 28.516 -3.801 5.320 1.00 38.22 209 TYR A N 1
ATOM 1687 C CA . TYR A 1 209 ? 28.566 -4.762 4.190 1.00 38.22 209 TYR A CA 1
ATOM 1688 C C . TYR A 1 209 ? 29.962 -5.406 4.105 1.00 38.22 209 TYR A C 1
ATOM 1690 O O . TYR A 1 209 ? 30.209 -6.304 3.300 1.00 38.22 209 TYR A O 1
ATOM 1698 N N . ARG A 1 210 ? 30.910 -4.919 4.920 1.00 38.03 210 ARG A N 1
ATOM 1699 C CA . ARG A 1 210 ? 32.271 -5.429 5.037 1.00 38.03 210 ARG A CA 1
ATOM 1700 C C . ARG A 1 210 ? 32.256 -6.873 5.533 1.00 38.03 210 ARG A C 1
ATOM 1702 O O . ARG A 1 210 ? 32.120 -7.128 6.724 1.00 38.03 210 ARG A O 1
ATOM 1709 N N . GLY A 1 211 ? 32.484 -7.792 4.598 1.00 40.16 211 GLY A N 1
ATOM 1710 C CA . GLY A 1 211 ? 32.903 -9.164 4.884 1.00 40.16 211 GLY A CA 1
ATOM 1711 C C . GLY A 1 211 ? 31.917 -10.265 4.506 1.00 40.16 211 GLY A C 1
ATOM 1712 O O . GLY A 1 211 ? 32.222 -11.424 4.768 1.00 40.16 211 GLY A O 1
ATOM 1713 N N . GLN A 1 212 ? 30.776 -9.962 3.883 1.00 38.22 212 GLN A N 1
ATOM 1714 C CA . GLN A 1 212 ? 29.879 -11.010 3.382 1.00 38.22 212 GLN A CA 1
ATOM 1715 C C . GLN A 1 212 ? 30.090 -11.276 1.887 1.00 38.22 212 GLN A C 1
ATOM 1717 O O . GLN A 1 212 ? 30.095 -10.358 1.069 1.00 38.22 212 GLN A O 1
ATOM 1722 N N . VAL A 1 213 ? 30.268 -12.556 1.543 1.00 44.94 213 VAL A N 1
ATOM 1723 C CA . VAL A 1 213 ? 30.370 -13.041 0.162 1.00 44.94 213 VAL A CA 1
ATOM 1724 C C . VAL A 1 213 ? 28.959 -13.177 -0.401 1.00 44.94 213 VAL A C 1
ATOM 1726 O O . VAL A 1 213 ? 28.146 -13.943 0.115 1.00 44.94 213 VAL A O 1
ATOM 1729 N N . LEU A 1 214 ? 28.677 -12.405 -1.449 1.00 47.62 214 LEU A N 1
ATOM 1730 C CA . LEU A 1 214 ? 27.440 -12.496 -2.219 1.00 47.62 214 LEU A CA 1
ATOM 1731 C C . LEU A 1 214 ? 27.264 -13.919 -2.782 1.00 47.62 214 LEU A C 1
ATOM 1733 O O . LEU A 1 214 ? 28.261 -14.551 -3.141 1.00 47.62 214 LEU A O 1
ATOM 1737 N N . PRO A 1 215 ? 26.026 -14.432 -2.905 1.00 44.62 215 PRO A N 1
ATOM 1738 C CA . PRO A 1 215 ? 25.786 -15.682 -3.622 1.00 44.62 215 PRO A CA 1
ATOM 1739 C C . PRO A 1 215 ? 26.331 -15.589 -5.055 1.00 44.62 215 PRO A C 1
ATOM 1741 O O . PRO A 1 215 ? 26.324 -14.515 -5.653 1.00 44.62 215 PRO A O 1
ATOM 1744 N N . ALA A 1 216 ? 26.777 -16.722 -5.609 1.00 44.41 216 ALA A N 1
ATOM 1745 C CA . ALA A 1 216 ? 27.458 -16.796 -6.907 1.00 44.41 216 ALA A CA 1
ATOM 1746 C C . ALA A 1 216 ? 26.627 -16.288 -8.104 1.00 44.41 216 ALA A C 1
ATOM 1748 O O . ALA A 1 216 ? 27.196 -16.040 -9.162 1.00 44.41 216 ALA A O 1
ATOM 1749 N N . ASP A 1 217 ? 25.309 -16.119 -7.942 1.00 46.50 217 ASP A N 1
ATOM 1750 C CA . ASP A 1 217 ? 24.416 -15.675 -9.014 1.00 46.50 217 ASP A CA 1
ATOM 1751 C C . ASP A 1 217 ? 23.369 -14.654 -8.504 1.00 46.50 217 ASP A C 1
ATOM 1753 O O . ASP A 1 217 ? 22.211 -14.992 -8.226 1.00 46.50 217 ASP A O 1
ATOM 1757 N N . PRO A 1 218 ? 23.759 -13.383 -8.288 1.00 52.12 218 PRO A N 1
ATOM 1758 C CA . PRO A 1 218 ? 22.838 -12.346 -7.846 1.00 52.12 218 PRO A CA 1
ATOM 1759 C C . PRO A 1 218 ? 22.023 -11.832 -9.040 1.00 52.12 218 PRO A C 1
ATOM 1761 O O . PRO A 1 218 ? 22.550 -11.144 -9.909 1.00 52.12 218 PRO A O 1
ATOM 1764 N N . GLN A 1 219 ? 20.713 -12.094 -9.085 1.00 51.28 219 GLN A N 1
ATOM 1765 C CA . GLN A 1 219 ? 19.843 -11.478 -10.097 1.00 51.28 219 GLN A CA 1
ATOM 1766 C C . GLN A 1 219 ? 18.660 -10.721 -9.499 1.00 51.28 219 GLN A C 1
ATOM 1768 O O . GLN A 1 219 ? 17.692 -11.335 -9.039 1.00 51.28 219 GLN A O 1
ATOM 1773 N N . ILE A 1 220 ? 18.683 -9.389 -9.650 1.00 57.22 220 ILE A N 1
ATOM 1774 C CA . ILE A 1 220 ? 17.459 -8.583 -9.777 1.00 57.22 220 ILE A CA 1
ATOM 1775 C C . ILE A 1 220 ? 17.557 -7.521 -10.900 1.00 57.22 220 ILE A C 1
ATOM 1777 O O . ILE A 1 220 ? 17.296 -6.346 -10.659 1.00 57.22 220 ILE A O 1
ATOM 1781 N N . PRO A 1 221 ? 17.859 -7.864 -12.166 1.00 64.69 221 PRO A N 1
ATOM 1782 C CA . PRO A 1 221 ? 17.463 -6.994 -13.261 1.00 64.69 221 PRO A CA 1
ATOM 1783 C C . PRO A 1 221 ? 16.003 -7.306 -13.645 1.00 64.69 221 PRO A C 1
ATOM 1785 O O . PRO A 1 221 ? 15.691 -8.204 -14.444 1.00 64.69 221 PRO A O 1
ATOM 1788 N N . LEU A 1 222 ? 15.073 -6.556 -13.044 1.00 83.06 222 LEU A N 1
ATOM 1789 C CA . LEU A 1 222 ? 13.726 -6.410 -13.592 1.00 83.06 222 LEU A CA 1
ATOM 1790 C C . LEU A 1 222 ? 13.819 -5.500 -14.819 1.00 83.06 222 LEU A C 1
ATOM 1792 O O . LEU A 1 222 ? 14.319 -4.388 -14.725 1.00 83.06 222 LEU A O 1
ATOM 1796 N N . PHE A 1 223 ? 13.327 -5.980 -15.959 1.00 87.50 223 PHE A N 1
ATOM 1797 C CA . PHE A 1 223 ? 13.307 -5.230 -17.213 1.00 87.50 223 PHE A CA 1
ATOM 1798 C C . PHE A 1 223 ? 11.877 -4.875 -17.611 1.00 87.50 223 PHE A C 1
ATOM 1800 O O . PHE A 1 223 ? 10.955 -5.657 -17.341 1.00 87.50 223 PHE A O 1
ATOM 1807 N N . VAL A 1 224 ? 11.706 -3.782 -18.357 1.00 93.06 224 VAL A N 1
ATOM 1808 C CA . VAL A 1 224 ? 10.412 -3.348 -18.914 1.00 93.06 224 VAL A CA 1
ATOM 1809 C C . VAL A 1 224 ? 9.711 -4.481 -19.659 1.00 93.06 224 VAL A C 1
ATOM 1811 O O . VAL A 1 224 ? 8.516 -4.676 -19.461 1.00 93.06 224 VAL A O 1
ATOM 1814 N N . ARG A 1 225 ? 10.426 -5.318 -20.428 1.00 92.75 225 ARG A N 1
ATOM 1815 C CA . ARG A 1 225 ? 9.815 -6.480 -21.108 1.00 92.75 225 ARG A CA 1
ATOM 1816 C C . ARG A 1 225 ? 9.052 -7.419 -20.167 1.00 92.75 225 ARG A C 1
ATOM 1818 O O . ARG A 1 225 ? 8.061 -8.012 -20.577 1.00 92.75 225 ARG A O 1
ATOM 1825 N N . LYS A 1 226 ? 9.515 -7.595 -18.922 1.00 90.44 226 LYS A N 1
ATOM 1826 C CA . LYS A 1 226 ? 8.849 -8.447 -17.921 1.00 90.44 226 LYS A CA 1
ATOM 1827 C C . LYS A 1 226 ? 7.627 -7.736 -17.352 1.00 90.44 226 LYS A C 1
ATOM 1829 O O . LYS A 1 226 ? 6.566 -8.342 -17.276 1.00 90.44 226 LYS A O 1
ATOM 1834 N N . MET A 1 227 ? 7.756 -6.448 -17.041 1.00 94.75 227 MET A N 1
ATOM 1835 C CA . MET A 1 227 ? 6.637 -5.618 -16.589 1.00 94.75 227 MET A CA 1
ATOM 1836 C C . MET A 1 227 ? 5.523 -5.589 -17.646 1.00 94.75 227 MET A C 1
ATOM 1838 O O . MET A 1 227 ? 4.345 -5.737 -17.325 1.00 94.75 227 MET A O 1
ATOM 1842 N N . ARG A 1 228 ? 5.891 -5.460 -18.928 1.00 95.25 228 ARG A N 1
ATOM 1843 C CA . ARG A 1 228 ? 4.962 -5.371 -20.064 1.00 95.25 228 ARG A CA 1
ATOM 1844 C C . ARG A 1 228 ? 4.147 -6.648 -20.242 1.00 95.25 228 ARG A C 1
ATOM 1846 O O . ARG A 1 228 ? 2.982 -6.564 -20.601 1.00 95.25 228 ARG A O 1
ATOM 1853 N N . LYS A 1 229 ? 4.694 -7.817 -19.892 1.00 94.19 229 LYS A N 1
ATOM 1854 C CA . LYS A 1 229 ? 3.923 -9.075 -19.850 1.00 94.19 229 LYS A CA 1
ATOM 1855 C C . LYS A 1 229 ? 2.801 -9.061 -18.804 1.00 94.19 229 LYS A C 1
ATOM 1857 O O . LYS A 1 229 ? 1.821 -9.775 -18.974 1.00 94.19 229 LYS A O 1
ATOM 1862 N N . ILE A 1 230 ? 2.942 -8.279 -17.733 1.00 93.94 230 ILE A N 1
ATOM 1863 C CA . ILE A 1 230 ? 1.982 -8.221 -16.619 1.00 93.94 230 ILE A CA 1
ATOM 1864 C C . ILE A 1 230 ? 0.959 -7.103 -16.835 1.00 93.94 230 ILE A C 1
ATOM 1866 O O . ILE A 1 230 ? -0.235 -7.291 -16.582 1.00 93.94 230 ILE A O 1
ATOM 1870 N N . PHE A 1 231 ? 1.436 -5.939 -17.272 1.00 95.62 231 PHE A N 1
ATOM 1871 C CA . PHE A 1 231 ? 0.666 -4.697 -17.319 1.00 95.62 231 PHE A CA 1
ATOM 1872 C C . PHE A 1 231 ? 0.276 -4.257 -18.737 1.00 95.62 231 PHE A C 1
ATOM 1874 O O . PHE A 1 231 ? -0.659 -3.473 -18.875 1.00 95.62 231 PHE A O 1
ATOM 1881 N N . GLY A 1 232 ? 0.926 -4.774 -19.785 1.00 94.62 232 GLY A N 1
ATOM 1882 C CA . GLY A 1 232 ? 0.641 -4.412 -21.176 1.00 94.62 232 GLY A CA 1
ATOM 1883 C C . GLY A 1 232 ? 0.670 -2.899 -21.394 1.00 94.62 232 GL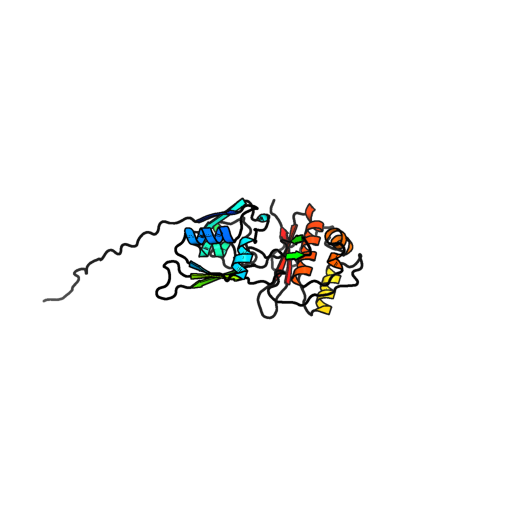Y A C 1
ATOM 1884 O O . GLY A 1 232 ? 1.546 -2.208 -20.871 1.00 94.62 232 GLY A O 1
ATOM 1885 N N . ASP A 1 233 ? -0.340 -2.399 -22.101 1.00 93.56 233 ASP A N 1
ATOM 1886 C CA . ASP A 1 233 ? -0.506 -0.983 -22.454 1.00 93.56 233 ASP A CA 1
ATOM 1887 C C . ASP A 1 233 ? -0.725 -0.068 -21.243 1.00 93.56 233 ASP A C 1
ATOM 1889 O O . ASP A 1 233 ? -0.623 1.153 -21.364 1.00 93.56 233 ASP A O 1
ATOM 1893 N N . LEU A 1 234 ? -1.025 -0.623 -20.058 1.00 94.62 234 LEU A N 1
ATOM 1894 C CA . LEU A 1 234 ? -1.087 0.191 -18.845 1.00 94.62 234 LEU 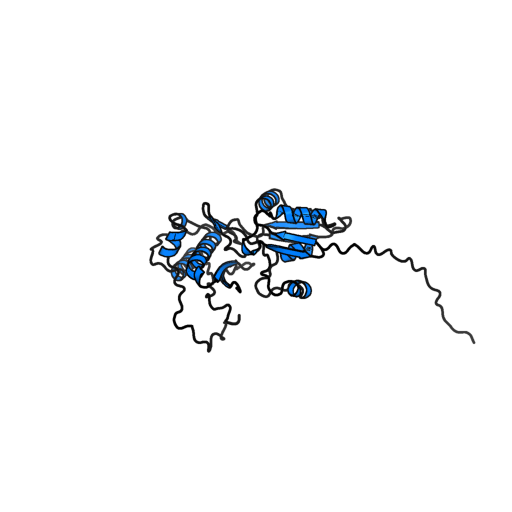A CA 1
ATOM 1895 C C . LEU A 1 234 ? 0.269 0.841 -18.572 1.00 94.62 234 LEU A C 1
ATOM 1897 O O . LEU A 1 234 ? 0.275 1.967 -18.101 1.00 94.62 234 LEU A O 1
ATOM 1901 N N . LEU A 1 235 ? 1.396 0.202 -18.908 1.00 94.75 235 LEU A N 1
ATOM 1902 C CA . LEU A 1 235 ? 2.723 0.802 -18.711 1.00 94.75 235 LEU A CA 1
ATOM 1903 C C . LEU A 1 235 ? 2.961 2.057 -19.545 1.00 94.75 235 LEU A C 1
ATOM 1905 O O . LEU A 1 235 ? 3.778 2.884 -19.160 1.00 94.75 235 LEU A O 1
ATOM 1909 N N . ASP A 1 236 ? 2.271 2.213 -20.672 1.00 93.25 236 ASP A N 1
ATOM 1910 C CA . ASP A 1 236 ? 2.482 3.342 -21.579 1.00 93.25 236 ASP A CA 1
ATOM 1911 C C . ASP A 1 236 ? 1.595 4.552 -21.219 1.00 93.25 236 ASP A C 1
ATOM 1913 O O . ASP A 1 236 ? 1.399 5.462 -22.029 1.00 93.25 236 ASP A O 1
ATOM 1917 N N . ARG A 1 237 ? 1.047 4.567 -20.000 1.00 94.94 237 ARG A N 1
ATOM 1918 C CA . ARG A 1 237 ? 0.270 5.674 -19.433 1.00 94.94 237 ARG A CA 1
ATOM 1919 C C . ARG A 1 237 ? 1.088 6.394 -18.353 1.00 94.94 237 ARG A C 1
ATOM 1921 O O . ARG A 1 237 ? 1.928 5.759 -17.719 1.00 94.94 237 ARG A O 1
ATOM 1928 N N . PRO A 1 238 ? 0.844 7.692 -18.110 1.00 96.69 238 PRO A N 1
ATOM 1929 C CA . PRO A 1 238 ? 1.343 8.353 -16.910 1.00 96.69 238 PRO A CA 1
ATOM 1930 C C . PRO A 1 238 ? 0.727 7.721 -15.658 1.00 96.69 238 PRO A C 1
ATOM 1932 O O . PRO A 1 238 ? -0.474 7.455 -15.637 1.00 96.69 238 PRO A O 1
ATOM 1935 N N . HIS A 1 239 ? 1.542 7.534 -14.622 1.00 97.38 239 HIS A N 1
ATOM 1936 C CA . HIS A 1 239 ? 1.123 6.994 -13.322 1.00 97.38 239 HIS A CA 1
ATOM 1937 C C . HIS A 1 239 ? 1.684 7.846 -12.199 1.00 97.38 239 HIS A C 1
ATOM 1939 O O . HIS A 1 239 ? 2.781 8.393 -12.329 1.00 97.38 239 HIS A O 1
ATOM 1945 N N . THR A 1 240 ? 0.977 7.944 -11.082 1.00 96.69 240 THR A N 1
ATOM 1946 C CA . THR A 1 240 ? 1.538 8.563 -9.877 1.00 96.69 240 THR A CA 1
ATOM 1947 C C . THR A 1 240 ? 2.743 7.768 -9.363 1.00 96.69 240 THR A C 1
ATOM 1949 O O . THR A 1 240 ? 3.003 6.629 -9.766 1.00 96.69 240 THR A O 1
ATOM 1952 N N . LEU A 1 241 ? 3.506 8.354 -8.438 1.00 95.62 241 LEU A N 1
ATOM 1953 C CA . LEU A 1 241 ? 4.641 7.657 -7.834 1.00 95.62 241 LEU A CA 1
ATOM 1954 C C . LEU A 1 241 ? 4.208 6.369 -7.107 1.00 95.62 241 LEU A C 1
ATOM 1956 O O . LEU A 1 241 ? 4.859 5.337 -7.272 1.00 95.62 241 LEU A O 1
ATOM 1960 N N . GLY A 1 242 ? 3.105 6.399 -6.349 1.00 96.25 242 GLY A N 1
ATOM 1961 C CA . GLY A 1 242 ? 2.580 5.214 -5.662 1.00 96.25 242 GLY A CA 1
ATOM 1962 C C . GLY A 1 242 ? 2.146 4.104 -6.625 1.00 96.25 242 GLY A C 1
ATOM 1963 O O . GLY A 1 242 ? 2.406 2.921 -6.381 1.00 96.25 242 GLY A O 1
ATOM 1964 N N . GLU A 1 243 ? 1.563 4.468 -7.767 1.00 97.62 243 GLU A N 1
ATOM 1965 C CA . GLU A 1 243 ? 1.218 3.530 -8.838 1.00 97.62 243 GLU A CA 1
ATOM 1966 C C . GLU A 1 243 ? 2.473 2.918 -9.478 1.00 97.62 243 GLU A C 1
ATOM 1968 O O . GLU A 1 243 ? 2.564 1.692 -9.563 1.00 97.62 243 GLU A O 1
ATOM 1973 N N . TRP A 1 244 ? 3.486 3.719 -9.832 1.00 97.31 244 TRP A N 1
ATOM 1974 C CA . TRP A 1 244 ? 4.757 3.203 -10.363 1.00 97.31 244 TRP A CA 1
ATOM 1975 C C . TRP A 1 244 ? 5.452 2.244 -9.394 1.00 97.31 244 TRP A C 1
ATOM 1977 O O . TRP A 1 244 ? 5.848 1.144 -9.787 1.00 97.31 244 TRP A O 1
ATOM 1987 N N . LEU A 1 245 ? 5.543 2.604 -8.111 1.00 96.94 245 LEU A N 1
ATOM 1988 C CA . LEU A 1 245 ? 6.108 1.730 -7.079 1.00 96.94 245 LEU A CA 1
ATOM 1989 C C . LEU A 1 245 ? 5.309 0.426 -6.931 1.00 96.94 245 LEU A C 1
ATOM 1991 O O . LEU A 1 245 ? 5.891 -0.642 -6.727 1.00 96.94 245 LEU A O 1
ATOM 1995 N N . SER A 1 246 ? 3.986 0.486 -7.096 1.00 96.94 246 SER A N 1
ATOM 1996 C CA . SER A 1 246 ? 3.114 -0.693 -7.079 1.00 96.94 246 SER A CA 1
ATOM 1997 C C . SER A 1 246 ? 3.315 -1.589 -8.303 1.00 96.94 246 SER A C 1
ATOM 1999 O O . SER A 1 246 ? 3.328 -2.813 -8.150 1.00 96.94 246 SER A O 1
ATOM 2001 N N . ILE A 1 247 ? 3.530 -1.004 -9.488 1.00 97.19 247 ILE A N 1
ATOM 2002 C CA . ILE A 1 247 ? 3.901 -1.717 -10.723 1.00 97.19 247 ILE A CA 1
ATOM 2003 C C . ILE A 1 247 ? 5.242 -2.426 -10.536 1.00 97.19 247 ILE A C 1
ATOM 2005 O O . ILE A 1 247 ? 5.368 -3.604 -10.887 1.00 97.19 247 ILE A O 1
ATOM 2009 N N . PHE A 1 248 ? 6.244 -1.734 -9.985 1.00 95.56 248 PHE A N 1
ATOM 2010 C CA . PHE A 1 248 ? 7.569 -2.307 -9.749 1.00 95.56 248 PHE A CA 1
ATOM 2011 C C . PHE A 1 248 ? 7.501 -3.467 -8.761 1.00 95.56 248 PHE A C 1
ATOM 2013 O O . PHE A 1 248 ? 8.003 -4.546 -9.066 1.00 95.56 248 PHE A O 1
ATOM 2020 N N . ALA A 1 249 ? 6.826 -3.283 -7.626 1.00 93.62 249 ALA A N 1
ATOM 2021 C CA . ALA A 1 249 ? 6.639 -4.324 -6.623 1.00 93.62 249 ALA A CA 1
ATOM 2022 C C . ALA A 1 249 ? 5.942 -5.568 -7.190 1.00 93.62 249 ALA A C 1
ATOM 2024 O O . ALA A 1 249 ? 6.428 -6.678 -7.002 1.00 93.62 249 ALA A O 1
ATOM 2025 N N . GLU A 1 250 ? 4.849 -5.398 -7.935 1.00 93.94 250 GLU A N 1
ATOM 2026 C CA . GLU A 1 250 ? 4.127 -6.529 -8.529 1.00 93.94 250 GLU A CA 1
ATOM 2027 C C . GLU A 1 250 ? 4.970 -7.250 -9.587 1.00 93.94 250 GLU A C 1
ATOM 2029 O O . GLU A 1 250 ? 5.002 -8.478 -9.662 1.00 93.94 250 GLU A O 1
ATOM 2034 N N . SER A 1 251 ? 5.720 -6.488 -10.381 1.00 93.25 251 SER A N 1
ATOM 2035 C CA . SER A 1 251 ? 6.619 -7.058 -11.382 1.00 93.25 251 SER A CA 1
ATOM 2036 C C . SER A 1 251 ? 7.787 -7.812 -10.748 1.00 93.25 251 SER A C 1
ATOM 2038 O O . SER A 1 251 ? 8.220 -8.837 -11.279 1.00 93.25 251 SER A O 1
ATOM 2040 N N . LEU A 1 252 ? 8.290 -7.329 -9.609 1.00 89.56 252 LEU A N 1
ATOM 2041 C CA . LEU A 1 252 ? 9.279 -8.039 -8.809 1.00 89.56 252 LEU A CA 1
ATOM 2042 C C . LEU A 1 252 ? 8.684 -9.299 -8.179 1.00 89.56 252 LEU A C 1
ATOM 2044 O O . LEU A 1 252 ? 9.340 -10.328 -8.258 1.00 89.56 252 LEU A O 1
ATOM 2048 N N . ASN A 1 253 ? 7.452 -9.264 -7.658 1.00 86.06 253 ASN A N 1
ATOM 2049 C CA . ASN A 1 253 ? 6.755 -10.446 -7.128 1.00 86.06 253 ASN A CA 1
ATOM 2050 C C . ASN A 1 253 ? 6.682 -11.575 -8.148 1.00 86.06 253 ASN A C 1
ATOM 2052 O O . ASN A 1 253 ? 7.046 -12.708 -7.840 1.00 86.06 253 ASN A O 1
ATOM 2056 N N . GLU A 1 254 ? 6.276 -11.271 -9.378 1.00 85.81 254 GLU A N 1
ATOM 2057 C CA . GLU A 1 254 ? 6.249 -12.272 -10.445 1.00 85.81 254 GLU A CA 1
ATOM 2058 C C . GLU A 1 254 ? 7.665 -12.702 -10.864 1.00 85.81 254 GLU A C 1
ATOM 2060 O O . GLU A 1 254 ? 7.903 -13.882 -11.124 1.00 85.81 254 GLU A O 1
ATOM 2065 N N . HIS A 1 255 ? 8.645 -11.790 -10.864 1.00 82.81 255 HIS A N 1
ATOM 2066 C CA . HIS A 1 255 ? 10.034 -12.132 -11.178 1.00 82.81 255 HIS A CA 1
ATOM 2067 C C . HIS A 1 255 ? 10.693 -13.030 -10.113 1.00 82.81 255 HIS A C 1
ATOM 2069 O O . HIS A 1 255 ? 11.467 -13.918 -10.477 1.00 82.81 255 HIS A O 1
ATOM 2075 N N . SER A 1 256 ? 10.403 -12.813 -8.829 1.00 75.75 256 SER A N 1
ATOM 2076 C CA . SER A 1 256 ? 10.985 -13.521 -7.682 1.00 75.75 256 SER A CA 1
ATOM 2077 C C . SER A 1 256 ? 10.069 -14.587 -7.084 1.00 75.75 256 SER A C 1
ATOM 2079 O O . SER A 1 256 ? 10.356 -15.096 -6.003 1.00 75.75 256 SER A O 1
ATOM 2081 N N . LYS A 1 257 ? 8.967 -14.945 -7.751 1.00 73.38 257 LYS A N 1
ATOM 2082 C CA . LYS A 1 257 ? 7.929 -15.831 -7.200 1.00 73.38 257 LYS A CA 1
ATOM 2083 C C . LYS A 1 257 ? 8.472 -17.170 -6.701 1.00 73.38 257 LYS A C 1
ATOM 2085 O O . LYS A 1 257 ? 8.119 -17.616 -5.616 1.00 73.38 257 LYS A O 1
ATOM 2090 N N . ALA A 1 258 ? 9.384 -17.776 -7.463 1.00 69.56 258 ALA A N 1
ATOM 2091 C CA . ALA A 1 258 ? 10.028 -19.042 -7.105 1.00 69.56 258 ALA A CA 1
ATOM 2092 C C . ALA A 1 258 ? 10.947 -18.943 -5.870 1.00 69.56 258 ALA A C 1
ATOM 2094 O O . ALA A 1 258 ? 11.297 -19.963 -5.288 1.00 69.56 258 ALA A O 1
ATOM 2095 N N . ARG A 1 259 ? 11.333 -17.726 -5.467 1.00 69.75 259 ARG A N 1
ATOM 2096 C CA . ARG A 1 259 ? 12.228 -17.449 -4.335 1.00 69.75 259 ARG A CA 1
ATOM 2097 C C . ARG A 1 259 ? 11.474 -17.125 -3.037 1.00 69.75 259 ARG A C 1
ATOM 2099 O O . ARG A 1 259 ? 12.106 -16.903 -2.014 1.00 69.75 259 ARG A O 1
ATOM 2106 N N . GLY A 1 260 ? 10.135 -17.110 -3.057 1.00 63.25 260 GLY A N 1
ATOM 2107 C CA . GLY A 1 260 ? 9.309 -16.898 -1.856 1.00 63.25 260 GLY A CA 1
ATOM 2108 C C . GLY A 1 260 ? 9.259 -15.448 -1.352 1.00 63.25 260 GLY A C 1
ATOM 2109 O O . GLY A 1 260 ? 8.830 -15.193 -0.225 1.00 63.25 260 GLY A O 1
ATOM 2110 N N . CYS A 1 261 ? 9.686 -14.494 -2.181 1.00 71.81 261 CYS A N 1
ATOM 2111 C CA . CYS A 1 261 ? 9.696 -13.075 -1.851 1.00 71.81 261 CYS A CA 1
ATOM 2112 C C . CYS A 1 261 ? 8.371 -12.379 -2.166 1.00 71.81 261 CYS A C 1
ATOM 2114 O O . CYS A 1 261 ? 7.879 -12.476 -3.291 1.00 71.81 261 CYS A O 1
ATOM 2116 N N . LEU A 1 262 ? 7.853 -11.611 -1.200 1.00 78.12 262 LEU A N 1
ATOM 2117 C CA . LEU A 1 262 ? 6.742 -10.679 -1.391 1.00 78.12 262 LEU A CA 1
ATOM 2118 C C . LEU A 1 262 ? 7.243 -9.235 -1.329 1.00 78.12 262 LEU A C 1
ATOM 2120 O O . LEU A 1 262 ? 7.342 -8.623 -0.267 1.00 78.12 262 LEU A O 1
ATOM 2124 N N . TRP A 1 263 ? 7.551 -8.676 -2.484 1.00 86.38 263 TRP A N 1
ATOM 2125 C CA . TRP A 1 263 ? 7.860 -7.276 -2.684 1.00 86.38 263 TRP A CA 1
ATOM 2126 C C . TRP A 1 263 ? 6.677 -6.376 -2.371 1.00 86.38 263 TRP A C 1
ATOM 2128 O O . TRP A 1 263 ? 5.566 -6.533 -2.892 1.00 86.38 263 TRP A O 1
ATOM 2138 N N . LYS A 1 264 ? 6.959 -5.384 -1.533 1.00 88.94 264 LYS A N 1
ATOM 2139 C CA . LYS A 1 264 ? 6.072 -4.266 -1.248 1.00 88.94 264 LYS A CA 1
ATOM 2140 C C . LYS A 1 264 ? 6.873 -2.980 -1.163 1.00 88.94 264 LYS A C 1
ATOM 2142 O O . LYS A 1 264 ? 8.083 -3.014 -0.952 1.00 88.94 264 LYS A O 1
ATOM 2147 N N . TRP A 1 265 ? 6.193 -1.851 -1.272 1.00 91.44 265 TRP A N 1
ATOM 2148 C CA . TRP A 1 265 ? 6.794 -0.545 -1.060 1.00 91.44 265 TRP A CA 1
ATOM 2149 C C . TRP A 1 265 ? 6.175 0.184 0.132 1.00 91.44 265 TRP A C 1
ATOM 2151 O O . TRP A 1 265 ? 5.019 -0.035 0.505 1.00 91.44 265 TRP A O 1
ATOM 2161 N N . THR A 1 266 ? 6.964 1.051 0.747 1.00 89.62 266 THR A N 1
ATOM 2162 C CA . THR A 1 266 ? 6.575 1.919 1.859 1.00 89.62 266 THR A CA 1
ATOM 2163 C C . THR A 1 266 ? 7.067 3.337 1.611 1.00 89.62 266 THR A C 1
ATOM 2165 O O . THR A 1 266 ? 7.981 3.572 0.820 1.00 89.62 266 THR A O 1
ATOM 2168 N N . CYS A 1 267 ? 6.444 4.285 2.300 1.00 89.38 267 CYS A N 1
ATOM 2169 C CA . CYS A 1 267 ? 6.839 5.679 2.339 1.00 89.38 267 CYS A CA 1
ATOM 2170 C C . CYS A 1 267 ? 6.900 6.141 3.802 1.00 89.38 267 CYS A C 1
ATOM 2172 O O . CYS A 1 267 ? 5.956 5.913 4.572 1.00 89.38 267 CYS A O 1
ATOM 2174 N N . SER A 1 268 ? 8.018 6.745 4.206 1.00 83.75 268 SER A N 1
ATOM 2175 C CA . SER A 1 268 ? 8.161 7.331 5.540 1.00 83.75 268 SER A CA 1
ATOM 2176 C C . SER A 1 268 ? 7.395 8.646 5.650 1.00 83.75 268 SER A C 1
ATOM 2178 O O . SER A 1 268 ? 7.382 9.427 4.706 1.00 83.75 268 SER A O 1
ATOM 2180 N N . ASP A 1 269 ? 6.842 8.936 6.828 1.00 77.00 269 ASP A N 1
ATOM 2181 C CA . ASP A 1 269 ? 6.265 10.254 7.115 1.00 77.00 269 ASP A CA 1
ATOM 2182 C C . ASP A 1 269 ? 7.318 11.370 7.094 1.00 77.00 269 ASP A C 1
ATOM 2184 O O . ASP A 1 269 ? 8.502 11.133 7.348 1.00 77.00 269 ASP A O 1
ATOM 2188 N N . GLY A 1 270 ? 6.861 12.603 6.862 1.00 74.31 270 GLY A N 1
ATOM 2189 C CA . GLY A 1 270 ? 7.649 13.821 7.048 1.00 74.31 270 GLY A CA 1
ATOM 2190 C C . GLY A 1 270 ? 7.687 14.734 5.825 1.00 74.31 270 GLY A C 1
ATOM 2191 O O . GLY A 1 270 ? 7.119 14.435 4.779 1.00 74.31 270 GLY A O 1
ATOM 2192 N N . ALA A 1 271 ? 8.384 15.865 5.971 1.00 74.81 271 ALA A N 1
ATOM 2193 C CA . ALA A 1 271 ? 8.557 16.848 4.898 1.00 74.81 271 ALA A CA 1
ATOM 2194 C C . ALA A 1 271 ? 9.361 16.298 3.703 1.00 74.81 271 ALA A C 1
ATOM 2196 O O . ALA A 1 271 ? 9.161 16.738 2.577 1.00 74.81 271 ALA A O 1
ATOM 2197 N N . ASN A 1 272 ? 10.238 15.317 3.952 1.00 80.81 272 ASN A N 1
ATOM 2198 C CA . ASN A 1 272 ? 11.058 14.644 2.946 1.00 80.81 272 ASN A CA 1
ATOM 2199 C C . ASN A 1 272 ? 10.799 13.130 3.014 1.00 80.81 272 ASN A C 1
ATOM 2201 O O . ASN A 1 272 ? 11.547 12.417 3.687 1.00 80.81 272 ASN A O 1
ATOM 2205 N N . PRO A 1 273 ? 9.712 12.640 2.393 1.00 86.06 273 PRO A N 1
ATOM 2206 C CA . PRO A 1 273 ? 9.353 11.228 2.436 1.00 86.06 273 PRO A CA 1
ATOM 2207 C C . PRO A 1 273 ? 10.428 10.343 1.796 1.00 86.06 273 PRO A C 1
ATOM 2209 O O . PRO A 1 273 ? 10.900 10.621 0.692 1.00 86.06 273 PRO A O 1
ATOM 2212 N N . ILE A 1 274 ? 10.775 9.247 2.469 1.00 86.38 274 ILE A N 1
ATOM 2213 C CA . ILE A 1 274 ? 11.682 8.214 1.969 1.00 86.38 274 ILE A CA 1
ATOM 2214 C C . ILE A 1 274 ? 10.839 7.052 1.464 1.00 86.38 274 ILE A C 1
ATOM 2216 O O . ILE A 1 274 ? 10.132 6.397 2.232 1.00 86.38 274 ILE A O 1
ATOM 2220 N N . TYR A 1 275 ? 10.949 6.777 0.171 1.00 91.50 275 TYR A N 1
ATOM 2221 C CA . TYR A 1 275 ? 10.287 5.654 -0.478 1.00 91.50 275 TYR A CA 1
ATOM 2222 C C . TYR A 1 275 ? 11.224 4.450 -0.499 1.00 91.50 275 TYR A C 1
ATOM 2224 O O . TYR A 1 275 ? 12.405 4.588 -0.816 1.00 91.50 275 TYR A O 1
ATOM 2232 N N . THR A 1 276 ? 10.716 3.271 -0.153 1.00 88.75 276 THR A N 1
ATOM 2233 C CA . THR A 1 276 ? 11.511 2.036 -0.111 1.00 88.75 276 THR A CA 1
ATOM 2234 C C . THR A 1 276 ? 10.713 0.876 -0.681 1.00 88.75 276 THR A C 1
ATOM 2236 O O . THR A 1 276 ? 9.589 0.634 -0.255 1.00 88.75 276 THR A O 1
ATOM 2239 N N . LEU A 1 277 ? 11.300 0.152 -1.627 1.00 88.62 277 LEU A N 1
ATOM 2240 C CA . LEU A 1 277 ? 10.801 -1.084 -2.215 1.00 88.62 277 LEU A CA 1
ATOM 2241 C C . LEU A 1 277 ? 11.590 -2.252 -1.616 1.00 88.62 277 LEU A C 1
ATOM 2243 O O . LEU A 1 277 ? 12.809 -2.280 -1.737 1.00 88.62 277 LEU A O 1
ATOM 2247 N N . ARG A 1 278 ? 10.926 -3.204 -0.959 1.00 83.25 278 ARG A N 1
ATOM 2248 C CA . ARG A 1 278 ? 11.585 -4.271 -0.189 1.00 83.25 278 ARG A CA 1
ATOM 2249 C C . ARG A 1 278 ? 10.901 -5.618 -0.393 1.00 83.25 278 ARG A C 1
ATOM 2251 O O . ARG A 1 278 ? 9.672 -5.679 -0.418 1.00 83.25 278 ARG A O 1
ATOM 2258 N N . CYS A 1 279 ? 11.686 -6.697 -0.467 1.00 77.69 279 CYS A N 1
ATOM 2259 C CA . CYS A 1 279 ? 11.160 -8.055 -0.320 1.00 77.69 279 CYS A CA 1
ATOM 2260 C C . CYS A 1 279 ? 10.832 -8.357 1.147 1.00 77.69 279 CYS A C 1
ATOM 2262 O O . CYS A 1 279 ? 11.673 -8.237 2.043 1.00 77.69 279 CYS A O 1
ATOM 2264 N N . TYR A 1 280 ? 9.620 -8.848 1.363 1.00 72.50 280 TYR A N 1
ATOM 2265 C CA . TYR A 1 280 ? 9.187 -9.457 2.604 1.00 72.50 280 TYR A CA 1
ATOM 2266 C C . TYR A 1 280 ? 9.157 -10.968 2.414 1.00 72.50 280 TYR A C 1
ATOM 2268 O O . TYR A 1 280 ? 8.308 -11.479 1.687 1.00 72.50 280 TYR A O 1
ATOM 2276 N N . ALA A 1 281 ? 10.133 -11.678 2.987 1.00 59.94 281 ALA A N 1
ATOM 2277 C CA . ALA A 1 281 ? 10.164 -13.126 2.876 1.00 59.94 281 ALA A CA 1
ATOM 2278 C C . ALA A 1 281 ? 8.961 -13.701 3.620 1.00 59.94 281 ALA A C 1
ATOM 2280 O O . ALA A 1 281 ? 8.640 -13.297 4.744 1.00 59.94 281 ALA A O 1
ATOM 2281 N N . HIS A 1 282 ? 8.299 -14.663 2.992 1.00 50.59 282 HIS A N 1
ATOM 2282 C CA . HIS A 1 282 ? 7.436 -15.560 3.731 1.00 50.59 282 HIS A CA 1
ATOM 2283 C C . HIS A 1 282 ? 8.329 -16.636 4.344 1.00 50.59 282 HIS A C 1
ATOM 2285 O O . HIS A 1 282 ? 8.999 -17.372 3.624 1.00 50.59 282 HIS A O 1
ATOM 2291 N N . ILE A 1 283 ? 8.367 -16.707 5.678 1.00 42.06 283 ILE A N 1
ATOM 2292 C CA . ILE A 1 283 ? 8.818 -17.926 6.352 1.00 42.06 283 ILE A CA 1
ATOM 2293 C C . ILE A 1 283 ? 7.783 -18.981 5.954 1.00 42.06 283 ILE A C 1
ATOM 2295 O O . ILE A 1 283 ? 6.632 -18.884 6.384 1.00 42.06 283 ILE A O 1
ATOM 2299 N N . ASN A 1 284 ? 8.162 -19.888 5.052 1.00 36.03 284 ASN A N 1
ATOM 2300 C CA . ASN A 1 284 ? 7.419 -21.129 4.843 1.00 36.03 284 ASN A CA 1
ATOM 2301 C C . ASN A 1 284 ? 7.441 -21.946 6.134 1.00 36.03 284 ASN A C 1
ATOM 2303 O O . ASN A 1 284 ? 8.543 -22.073 6.717 1.00 36.03 284 ASN A O 1
#

Radius of gyration: 24.57 Å; chains: 1; bounding box: 54×38×107 Å

Sequence (284 aa):
MRWWLLIGVTAMTLSALTAQPKVSLSFRITEKTTLSEILSALTRQTTAQIRMDEAMNSFARRYTFPPHMFGAILKGKNAGEVLSFLFGAGWEGSSLKGEIRSQFPNRMLARTPMPVFIGSKKLWTCNNRAFEWKWEKPKGGPVGGIITIWLRVQPDGDIVKREPIDLRPLQNEFSLDYLRDRIKDLSGVYFNIDPEWHQNVHYKLLPEYRGQVLPADPQIPLFVRKMRKIFGDLLDRPHTLGEWLSIFAESLNEHSKARGCLWKWTCSDGANPIYTLRCYAHIN